Protein AF-A0A3L6PKA1-F1 (afdb_monomer)

Sequence (313 aa):
MKQATEGGSGSGVIAGRDWSGLPEELLVSFLLAMDVPGAVRSGAVCTTWNAAYAAFRRLRAPSPRQPPCLLYASGALAPGAAALHCPATGATLAHRPLLGSGHGWLVTADEASNLHLLNPVTGAQAALPPVTALHNVNMGTDARGGPAYAVYDEPGSEPVMLEIDRAHGYLYDRVVLSASPSAGRASVVLLLHMPMGEVSFARLGDDRWTWVAPGDGTGLPWRCFYEDAMYSDVDSLFYLVRTDSSIGSLDLNGSSPVARKILDGVPKSSTPAKYLFRHRPVISFASLEVEGPRRLANTAFTEQSKHRTGYGH

InterPro domains:
  IPR005174 KIB1-4, beta-propeller [PF03478] (87-276)

Nearest PDB structures (foldseek):
  6ck1-assembly1_D  TM=4.454E-01  e=1.272E-02  Paracoccus denitrificans PD1222
  3wwa-assembly1_A  TM=3.287E-01  e=8.104E-03  unclassified
  8iyj-assembly1_f  TM=3.192E-01  e=2.644E-02  Mus musculus
  8bbf-assembly1_A  TM=3.844E-01  e=4.913E-02  Homo sapiens
  8urq-assembly1_C  TM=3.530E-01  e=8.627E-02  Saccharomyces cerevisiae S288C

Foldseek 3Di:
DDDDDYDDDPPPPVPPPDPLPDDLVVLLVVLQVDALLVLVVQLVPDPSSVVSSVVNVVVPPDRPPADPFDWDDDPVADFQWTWGQRPNVRDIDTHWHFFEDDPQWTWTADQQRFIKIARPSHRDIAGDAGPCQDPFWDWDADPVRHIFIFGDQDPPDGTDTHDRRCVNVQFFQHWEWQYPCVVFQVIKIWTQTDDLRFIWIDGGPDNHTHGQDDDPVAPQHPRRQFRDWYADPVVRWIWTAHPLRWIKTWDPPDPHIHIDTDGDGDPPVDDSVPPVPPPPPPDDDDDPDDDDPPVVPVVVVVVVVVVVVPPDD

pLDDT: mean 74.5, std 21.97, range [24.23, 98.0]

Mean predicted aligned error: 15.03 Å

Secondary structure (DSSP, 8-state):
------------------GGGS-HHHHHHHHHHS-HHHHHHHTTT-HHHHHHHHHHHHTTPPPP-PPPPEEE--TTSPTT-EEEE-TTT--EEEEE-EEEEETTEEEEE-TT--EEEE-TTT--EEEPPPGGGSTTEEEEE-TTS-EEEEE-SSTTSPPEEEETTTTHHHHEEEEEESS-GGGGGG-EEEEEETTTTEEEEEETT-SS-EE---BTTTTBPSS--EEEEEEETTTTEEEEEETTS-EEEEE-SSSS-EEEEEEPPPPTTS-GGGTTTTTTTT----------STHHHHHHHHHHHHHHSSS--

Structure (mmCIF, N/CA/C/O backbone):
data_AF-A0A3L6PKA1-F1
#
_entry.id   AF-A0A3L6PKA1-F1
#
loop_
_atom_site.group_PDB
_atom_site.id
_atom_site.type_symbol
_atom_site.label_atom_id
_atom_site.label_alt_id
_atom_site.label_comp_id
_atom_site.label_asym_id
_atom_site.label_entity_id
_atom_site.label_seq_id
_atom_site.pdbx_PDB_ins_code
_atom_site.Cartn_x
_atom_site.Cartn_y
_atom_site.Cartn_z
_atom_site.occupancy
_atom_site.B_iso_or_equiv
_atom_site.auth_seq_id
_atom_site.auth_comp_id
_atom_site.auth_asym_id
_atom_site.auth_atom_id
_atom_site.pdbx_PDB_model_num
ATOM 1 N N . MET A 1 1 ? -49.746 -36.170 63.544 1.00 34.19 1 MET A N 1
ATOM 2 C CA . MET A 1 1 ? -49.354 -37.589 63.428 1.00 34.19 1 MET A CA 1
ATOM 3 C C . MET A 1 1 ? -48.668 -37.772 62.077 1.00 34.19 1 MET A C 1
ATOM 5 O O . MET A 1 1 ? -49.356 -37.614 61.086 1.00 34.19 1 MET A O 1
ATOM 9 N N . LYS A 1 2 ? -47.339 -38.017 62.104 1.00 34.50 2 LYS A N 1
ATOM 10 C CA . LYS A 1 2 ? -46.423 -38.602 61.080 1.00 34.50 2 LYS A CA 1
ATOM 11 C C . LYS A 1 2 ? -46.362 -37.935 59.678 1.00 34.50 2 LYS A C 1
ATOM 13 O O . LYS A 1 2 ? -47.370 -37.882 58.996 1.00 34.50 2 LYS A O 1
ATOM 18 N N . GLN A 1 3 ? -45.270 -37.244 59.295 1.00 32.72 3 GLN A N 1
ATOM 19 C CA . GLN A 1 3 ? -44.003 -37.734 58.667 1.00 32.72 3 GLN A CA 1
ATOM 20 C C . GLN A 1 3 ? -44.236 -38.601 57.413 1.00 32.72 3 GLN A C 1
ATOM 22 O O . GLN A 1 3 ? -44.866 -39.643 57.540 1.00 32.72 3 GLN A O 1
ATOM 27 N N . ALA A 1 4 ? -43.885 -38.136 56.200 1.00 38.34 4 ALA A N 1
ATOM 28 C CA . ALA A 1 4 ? -42.579 -38.211 55.482 1.00 38.34 4 ALA A CA 1
ATOM 29 C C . ALA A 1 4 ? -42.793 -39.133 54.238 1.00 38.34 4 ALA A C 1
ATOM 31 O O . ALA A 1 4 ? -43.675 -39.980 54.314 1.00 38.34 4 ALA A O 1
ATOM 32 N N . THR A 1 5 ? -42.174 -39.036 53.052 1.00 41.16 5 THR A N 1
ATOM 33 C CA . THR A 1 5 ? -40.842 -38.564 52.623 1.00 41.16 5 THR A CA 1
ATOM 34 C C . THR A 1 5 ? -40.787 -38.499 51.069 1.00 41.16 5 THR A C 1
ATOM 36 O O . THR A 1 5 ? -41.473 -39.290 50.433 1.00 41.16 5 THR A O 1
ATOM 39 N N . GLU A 1 6 ? -39.929 -37.609 50.525 1.00 39.00 6 GLU A N 1
ATOM 40 C CA . GLU A 1 6 ? -39.046 -37.722 49.319 1.00 39.00 6 GLU A CA 1
ATOM 41 C C . GLU A 1 6 ? -39.603 -38.103 47.919 1.00 39.00 6 GLU A C 1
ATOM 43 O O . GLU A 1 6 ? -40.494 -38.922 47.781 1.00 39.00 6 GLU A O 1
ATOM 48 N N . GLY A 1 7 ? -39.093 -37.607 46.781 1.00 30.66 7 GLY A N 1
ATOM 49 C CA . GLY A 1 7 ? -37.904 -36.802 46.483 1.00 30.66 7 GLY A CA 1
ATOM 50 C C . GLY A 1 7 ? -37.599 -36.792 44.964 1.00 30.66 7 GLY A C 1
ATOM 51 O O . GLY A 1 7 ? -38.126 -37.612 44.219 1.00 30.66 7 GLY A O 1
ATOM 52 N N . GLY A 1 8 ? -36.712 -35.879 44.535 1.00 31.89 8 GLY A N 1
ATOM 53 C CA . GLY A 1 8 ? -36.030 -35.864 43.222 1.00 31.89 8 GLY A CA 1
ATOM 54 C C . GLY A 1 8 ? -36.813 -35.191 42.080 1.00 31.89 8 GLY A C 1
ATOM 55 O O . GLY A 1 8 ? -37.991 -35.441 41.902 1.00 31.89 8 GLY A O 1
ATOM 56 N N . SER A 1 9 ? -36.266 -34.324 41.230 1.00 39.16 9 SER A N 1
ATOM 57 C CA . SER A 1 9 ? -34.876 -34.052 40.873 1.00 39.16 9 SER A CA 1
ATOM 58 C C . SER A 1 9 ? -34.785 -32.599 40.396 1.00 39.16 9 SER A C 1
ATOM 60 O O . SER A 1 9 ? -35.355 -32.226 39.370 1.00 39.16 9 SER A O 1
ATOM 62 N N . GLY A 1 10 ? -34.100 -31.757 41.170 1.00 37.72 10 GLY A N 1
ATOM 63 C CA . GLY A 1 10 ? -33.743 -30.411 40.747 1.00 37.72 10 GLY A CA 1
ATOM 64 C C . GLY A 1 10 ? -32.607 -30.490 39.737 1.00 37.72 10 GLY A C 1
ATOM 65 O O . GLY A 1 10 ? -31.441 -30.508 40.121 1.00 37.72 10 GLY A O 1
ATOM 66 N N . SER A 1 11 ? -32.942 -30.518 38.448 1.00 39.56 11 SER A N 1
ATOM 67 C CA . SER A 1 11 ? -31.985 -30.214 37.386 1.00 39.56 11 SER A CA 1
ATOM 68 C C . SER A 1 11 ? -31.704 -28.712 37.417 1.00 39.56 11 SER A C 1
ATOM 70 O O . SER A 1 11 ? -32.296 -27.933 36.671 1.00 39.56 11 SER A O 1
ATOM 72 N N . GLY A 1 12 ? -30.827 -28.298 38.331 1.00 39.50 12 GLY A N 1
ATOM 73 C CA . GLY A 1 12 ? -30.229 -26.972 38.333 1.00 39.50 12 GLY A CA 1
ATOM 74 C C . GLY A 1 12 ? -29.348 -26.823 37.101 1.00 39.50 12 GLY A C 1
ATOM 75 O O . GLY A 1 12 ? -28.143 -27.045 37.158 1.00 39.50 12 GLY A O 1
ATOM 76 N N . VAL A 1 13 ? -29.959 -26.456 35.976 1.00 42.97 13 VAL A N 1
ATOM 77 C CA . VAL A 1 13 ? -29.235 -25.843 34.866 1.00 42.97 13 VAL A CA 1
ATOM 78 C C . VAL A 1 13 ? -28.596 -24.596 35.463 1.00 42.97 13 VAL A C 1
ATOM 80 O O . VAL A 1 13 ? -29.308 -23.683 35.884 1.00 42.97 13 VAL A O 1
ATOM 83 N N . ILE A 1 14 ? -27.266 -24.557 35.563 1.00 47.38 14 ILE A N 1
ATOM 84 C CA . ILE A 1 14 ? -26.567 -23.294 35.785 1.00 47.38 14 ILE A CA 1
ATOM 85 C C . ILE A 1 14 ? -26.854 -22.470 34.534 1.00 47.38 14 ILE A C 1
ATOM 87 O O . ILE A 1 14 ? -26.169 -22.597 33.522 1.00 47.38 14 ILE A O 1
ATOM 91 N N . ALA A 1 15 ? -27.933 -21.687 34.574 1.00 53.47 15 ALA A N 1
ATOM 92 C CA . ALA A 1 15 ? -28.178 -20.650 33.597 1.00 53.47 15 ALA A CA 1
ATOM 93 C C . ALA A 1 15 ? -26.935 -19.761 33.635 1.00 53.47 15 ALA A C 1
ATOM 95 O O . ALA A 1 15 ? -26.629 -19.160 34.671 1.00 53.47 15 ALA A O 1
ATOM 96 N N . GLY A 1 16 ? -26.160 -19.766 32.548 1.00 56.25 16 GLY A N 1
ATOM 97 C CA . GLY A 1 16 ? -25.033 -18.857 32.407 1.00 56.25 16 GLY A CA 1
ATOM 98 C C . GLY A 1 16 ? -25.536 -17.455 32.721 1.00 56.25 16 GLY A C 1
ATOM 99 O O . GLY A 1 16 ? -26.560 -17.043 32.178 1.00 56.25 16 GLY A O 1
ATOM 100 N N . ARG A 1 17 ? -24.892 -16.765 33.671 1.00 69.00 17 ARG A N 1
ATOM 101 C CA . ARG A 1 17 ? -25.310 -15.410 34.044 1.00 69.00 17 ARG A CA 1
ATOM 102 C C . ARG A 1 17 ? -25.325 -14.557 32.783 1.00 69.00 17 ARG A C 1
ATOM 104 O O . ARG A 1 17 ? -24.293 -14.417 32.128 1.00 69.00 17 ARG A O 1
ATOM 111 N N . ASP A 1 18 ? -26.490 -14.016 32.458 1.00 75.75 18 ASP A N 1
ATOM 112 C CA . ASP A 1 18 ? -26.634 -13.090 31.351 1.00 75.75 18 ASP A CA 1
ATOM 113 C C . ASP A 1 18 ? -26.127 -11.714 31.789 1.00 75.75 18 ASP A C 1
ATOM 115 O O . ASP A 1 18 ? -26.782 -10.982 32.531 1.00 75.75 18 ASP A O 1
ATOM 119 N N . TRP A 1 19 ? -24.913 -11.386 31.359 1.00 77.94 19 TRP A N 1
ATOM 120 C CA . TRP A 1 19 ? -24.280 -10.101 31.640 1.00 77.94 19 TRP A CA 1
ATOM 121 C C . TRP A 1 19 ? -24.723 -9.001 30.663 1.00 77.94 19 TRP A C 1
ATOM 123 O O . TRP A 1 19 ? -24.306 -7.856 30.823 1.00 77.94 19 TRP A O 1
ATOM 133 N N . SER A 1 20 ? -25.551 -9.311 29.654 1.00 78.50 20 SER A N 1
ATOM 134 C CA . SER A 1 20 ? -26.048 -8.320 28.688 1.00 78.50 20 SER A CA 1
ATOM 135 C C . SER A 1 20 ? -27.087 -7.359 29.277 1.00 78.50 20 SER A C 1
ATOM 137 O O . SER A 1 20 ? -27.341 -6.314 28.684 1.00 78.50 20 SER A O 1
ATOM 139 N N . GLY A 1 21 ? -27.644 -7.680 30.450 1.00 80.94 21 GLY A N 1
ATOM 140 C CA . GLY A 1 21 ? -28.561 -6.818 31.201 1.00 80.94 21 GLY A CA 1
ATOM 141 C C . GLY A 1 21 ? -27.882 -5.837 32.165 1.00 80.94 21 GLY A C 1
ATOM 142 O O . GLY A 1 21 ? -28.582 -5.132 32.890 1.00 80.94 21 GLY A O 1
ATOM 143 N N . LEU A 1 22 ? -26.545 -5.799 32.228 1.00 88.06 22 LEU A N 1
ATOM 144 C CA . LEU A 1 22 ? -25.845 -4.818 33.057 1.00 88.06 22 LEU A CA 1
ATOM 145 C C . LEU A 1 22 ? -25.975 -3.395 32.479 1.00 88.06 22 LEU A C 1
ATOM 147 O O . LEU A 1 22 ? -25.937 -3.231 31.258 1.00 88.06 22 LEU A O 1
ATOM 151 N N . PRO A 1 23 ? -26.040 -2.362 33.340 1.00 89.12 23 PRO A N 1
ATOM 152 C CA . PRO A 1 23 ? -25.913 -0.971 32.917 1.00 89.12 23 PRO A CA 1
ATOM 153 C C . PRO A 1 23 ? -24.626 -0.704 32.124 1.00 89.12 23 PRO A C 1
ATOM 155 O O . PR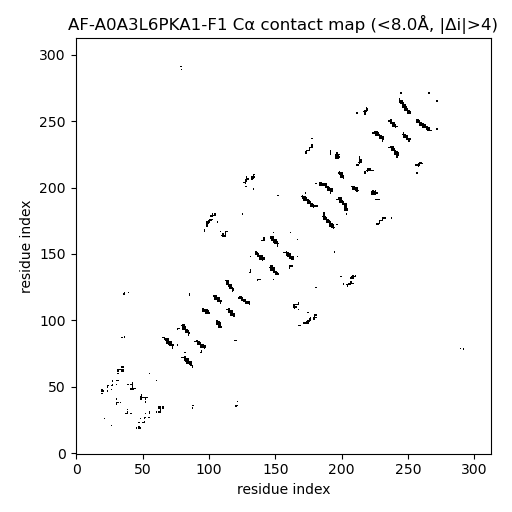O A 1 23 ? -23.571 -1.286 32.409 1.00 89.12 23 PRO A O 1
ATOM 158 N N . GLU A 1 24 ? -24.704 0.205 31.147 1.00 89.62 24 GLU A N 1
ATOM 159 C CA . GLU A 1 24 ? -23.593 0.541 30.247 1.00 89.62 24 GLU A CA 1
ATOM 160 C C . GLU A 1 24 ? -22.355 0.999 31.027 1.00 89.62 24 GLU A C 1
ATOM 162 O O . GLU A 1 24 ? -21.243 0.586 30.709 1.00 89.62 24 GLU A O 1
ATOM 167 N N . GLU A 1 25 ? -22.531 1.772 32.100 1.00 88.25 25 GLU A N 1
ATOM 168 C CA . GLU A 1 25 ? -21.439 2.256 32.942 1.00 88.25 25 GLU A CA 1
ATOM 169 C C . GLU A 1 25 ? -20.643 1.122 33.605 1.00 88.25 25 GLU A C 1
ATOM 171 O O . GLU A 1 25 ? -19.417 1.210 33.719 1.00 88.25 25 GLU A O 1
ATOM 176 N N . LEU A 1 26 ? -21.307 0.024 33.984 1.00 90.12 26 LEU A N 1
ATOM 177 C CA . LEU A 1 26 ? -20.637 -1.138 34.564 1.00 90.12 26 LEU A CA 1
ATOM 178 C C . LEU A 1 26 ? -19.883 -1.911 33.484 1.00 90.12 26 LEU A C 1
ATOM 180 O O . LEU A 1 26 ? -18.731 -2.284 33.700 1.00 90.12 26 LEU A O 1
ATOM 184 N N . LEU A 1 27 ? -20.478 -2.084 32.302 1.00 89.69 27 LEU A N 1
ATOM 185 C CA . LEU A 1 27 ? -19.804 -2.696 31.154 1.00 89.69 27 LEU A CA 1
ATOM 186 C C . LEU A 1 27 ? -18.567 -1.891 30.733 1.00 89.69 27 LEU A C 1
ATOM 188 O O . LEU A 1 27 ? -17.493 -2.458 30.540 1.00 89.69 27 LEU A O 1
ATOM 192 N N . VAL A 1 28 ? -18.676 -0.564 30.681 1.00 87.75 28 VAL A N 1
ATOM 193 C CA . VAL A 1 28 ? -17.550 0.342 30.427 1.00 87.75 28 VAL A CA 1
ATOM 194 C C . VAL A 1 28 ? -16.481 0.224 31.514 1.00 87.75 28 VAL A C 1
ATOM 196 O O . VAL A 1 28 ? -15.295 0.213 31.188 1.00 87.75 28 VAL A O 1
ATOM 199 N N . SER A 1 29 ? -16.860 0.072 32.788 1.00 87.06 29 SER A N 1
ATOM 200 C CA . SER A 1 29 ? -15.898 -0.134 33.881 1.00 87.06 29 SER A CA 1
ATOM 201 C C . SER A 1 29 ? -15.096 -1.433 33.723 1.00 87.06 29 SER A C 1
ATOM 203 O O . SER A 1 29 ? -13.886 -1.437 33.950 1.00 87.06 29 SER A O 1
ATOM 205 N N . PHE A 1 30 ? -15.733 -2.510 33.245 1.00 86.94 30 PHE A N 1
ATOM 206 C CA . PHE A 1 30 ? -15.039 -3.750 32.903 1.00 86.94 30 PHE A CA 1
ATOM 207 C C . PHE A 1 30 ? -14.090 -3.551 31.721 1.00 86.94 30 PHE A C 1
ATOM 209 O O . PHE A 1 30 ? -12.939 -3.973 31.792 1.00 86.94 30 PHE A O 1
ATOM 216 N N . LEU A 1 31 ? -14.531 -2.863 30.663 1.00 85.19 31 LEU A N 1
ATOM 217 C CA . LEU A 1 31 ? -13.693 -2.569 29.495 1.00 85.19 31 LEU A CA 1
ATOM 218 C C . LEU A 1 31 ? -12.466 -1.716 29.854 1.00 85.19 31 LEU A C 1
ATOM 220 O O . LEU A 1 31 ? -11.389 -1.941 29.309 1.00 85.19 31 LEU A O 1
ATOM 224 N N . LEU A 1 32 ? -12.599 -0.787 30.807 1.00 81.44 32 LEU A N 1
ATOM 225 C CA . LEU A 1 32 ? -11.488 0.008 31.348 1.00 81.44 32 LEU A CA 1
ATOM 226 C C . LEU A 1 32 ? -10.457 -0.832 32.115 1.00 81.44 32 LEU A C 1
ATOM 228 O O . LEU A 1 32 ? -9.305 -0.416 32.231 1.00 81.44 32 LEU A O 1
ATOM 232 N N . ALA A 1 33 ? -10.857 -1.992 32.637 1.00 80.12 33 ALA A N 1
ATOM 233 C CA . ALA A 1 33 ? -9.992 -2.906 33.379 1.00 80.12 33 ALA A CA 1
ATOM 234 C C . ALA A 1 33 ? -9.366 -4.013 32.505 1.00 80.12 33 ALA A C 1
ATOM 236 O 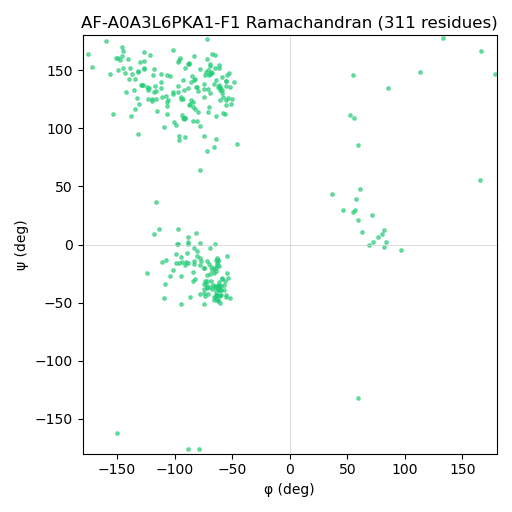O . ALA A 1 33 ? -8.471 -4.717 32.971 1.00 80.12 33 ALA A O 1
ATOM 237 N N . MET A 1 34 ? -9.821 -4.184 31.259 1.00 77.75 34 MET A N 1
ATOM 238 C CA . MET A 1 34 ? -9.334 -5.212 30.331 1.00 77.75 34 MET A CA 1
ATOM 239 C C . MET A 1 34 ? -8.132 -4.745 29.511 1.00 77.75 34 MET A C 1
ATOM 241 O O . MET A 1 34 ? -7.982 -3.566 29.215 1.00 77.75 34 MET A O 1
ATOM 245 N N . ASP A 1 35 ? -7.312 -5.683 29.038 1.00 67.62 35 ASP A N 1
ATOM 246 C CA . ASP A 1 35 ? -6.367 -5.381 27.967 1.00 67.62 35 ASP A CA 1
ATOM 247 C C . ASP A 1 35 ? -7.113 -4.952 26.685 1.00 67.62 35 ASP A C 1
ATOM 249 O O . ASP A 1 35 ? -8.271 -5.303 26.459 1.00 67.62 35 ASP A O 1
ATOM 253 N N . VAL A 1 36 ? -6.467 -4.171 25.817 1.00 70.25 36 VAL A N 1
ATOM 254 C CA . VAL A 1 36 ? -7.089 -3.671 24.580 1.00 70.25 36 VAL A CA 1
ATOM 255 C C . VAL A 1 36 ? -7.640 -4.811 23.710 1.00 70.25 36 VAL A C 1
ATOM 257 O O . VAL A 1 36 ? -8.776 -4.673 23.255 1.00 70.25 36 VAL A O 1
ATOM 260 N N . PRO A 1 37 ? -6.946 -5.952 23.507 1.00 69.12 37 PRO A N 1
ATOM 261 C CA . PRO A 1 37 ? -7.538 -7.093 22.811 1.00 69.12 37 PRO A CA 1
ATOM 262 C C . PRO A 1 37 ? -8.798 -7.637 23.499 1.00 69.12 37 PRO A C 1
ATOM 264 O O . PRO A 1 37 ? -9.785 -7.913 22.819 1.00 69.12 37 PRO A O 1
ATOM 267 N N . GLY A 1 38 ? -8.804 -7.777 24.828 1.00 75.75 38 GLY A N 1
ATOM 268 C CA . GLY A 1 38 ? -9.972 -8.193 25.604 1.00 75.75 38 GLY A CA 1
ATOM 269 C C . GLY A 1 38 ? -11.143 -7.224 25.471 1.00 75.75 38 GLY A C 1
ATOM 270 O O . GLY A 1 38 ? -12.261 -7.661 25.203 1.00 75.75 38 GLY A O 1
ATOM 271 N N . ALA A 1 39 ? -10.890 -5.917 25.545 1.00 80.38 39 ALA A N 1
ATOM 272 C CA . ALA A 1 39 ? -11.911 -4.892 25.351 1.00 80.38 39 ALA A CA 1
ATOM 273 C C . ALA A 1 39 ? -12.489 -4.915 23.923 1.00 80.38 39 ALA A C 1
ATOM 275 O O . ALA A 1 39 ? -13.708 -4.885 23.750 1.00 80.38 39 ALA A O 1
ATOM 276 N N . VAL A 1 40 ? -11.635 -5.038 22.896 1.00 76.56 40 VAL A N 1
ATOM 277 C CA . VAL A 1 40 ? -12.059 -5.165 21.487 1.00 76.56 40 VAL A CA 1
ATOM 278 C C . VAL A 1 40 ? -12.923 -6.410 21.288 1.00 76.56 40 VAL A C 1
ATOM 280 O O . VAL A 1 40 ? -14.016 -6.312 20.733 1.00 76.56 40 VAL A O 1
ATOM 283 N N . ARG A 1 41 ? -12.457 -7.578 21.754 1.00 81.31 41 ARG A N 1
ATOM 284 C CA . ARG A 1 41 ? -13.192 -8.848 21.629 1.00 81.31 41 ARG A CA 1
ATOM 285 C C . ARG A 1 41 ? -14.523 -8.813 22.370 1.00 81.31 41 ARG A C 1
ATOM 287 O O . ARG A 1 41 ? -15.502 -9.360 21.875 1.00 81.31 41 ARG A O 1
ATOM 294 N N . SER A 1 42 ? -14.578 -8.133 23.511 1.00 84.69 42 SER A N 1
ATOM 295 C CA . SER A 1 42 ? -15.815 -7.975 24.276 1.00 84.69 42 SER A CA 1
ATOM 296 C C . SER A 1 42 ? -16.885 -7.229 23.475 1.00 84.69 42 SER A C 1
ATOM 298 O O . SER A 1 42 ? -18.045 -7.628 23.479 1.00 84.69 42 SER A O 1
ATOM 300 N N . GLY A 1 43 ? -16.492 -6.231 22.676 1.00 84.12 43 GLY A N 1
ATOM 301 C CA . GLY A 1 43 ? -17.392 -5.544 21.745 1.00 84.12 43 GLY A CA 1
ATOM 302 C C . GLY A 1 43 ? -17.988 -6.429 20.638 1.00 84.12 43 GLY A C 1
ATOM 303 O O . GLY A 1 43 ? -18.933 -6.002 19.978 1.00 84.12 43 GLY A O 1
ATOM 304 N N . ALA A 1 44 ? -17.473 -7.645 20.428 1.00 83.06 44 ALA A N 1
ATOM 305 C CA . ALA A 1 44 ? -17.998 -8.616 19.465 1.00 83.06 44 ALA A CA 1
ATOM 306 C C . ALA A 1 44 ? -18.935 -9.670 20.095 1.00 83.06 44 ALA A C 1
ATOM 308 O O . ALA A 1 44 ? -19.424 -10.541 19.382 1.00 83.06 44 ALA A O 1
ATOM 309 N N . VAL A 1 45 ? -19.189 -9.610 21.410 1.00 86.81 45 VAL A N 1
ATOM 310 C CA . VAL A 1 45 ? -19.992 -10.616 22.135 1.00 86.81 45 VAL A CA 1
ATOM 311 C C . VAL A 1 45 ? -21.487 -10.481 21.840 1.00 86.81 45 VAL A C 1
ATOM 313 O O . VAL A 1 45 ? -22.145 -11.459 21.499 1.00 86.81 45 VAL A O 1
ATOM 316 N N . CYS A 1 46 ? -22.040 -9.276 21.986 1.00 86.94 46 CYS A N 1
ATOM 317 C CA . CYS A 1 46 ? -23.440 -8.972 21.686 1.00 86.94 46 CYS A CA 1
ATOM 318 C C . CYS A 1 46 ? -23.636 -7.464 21.463 1.00 86.94 46 CYS A C 1
ATOM 320 O O . CYS A 1 46 ? -22.710 -6.674 21.651 1.00 86.94 46 CYS A O 1
ATOM 322 N N . THR A 1 47 ? -24.847 -7.046 21.087 1.00 88.69 47 THR A N 1
ATOM 323 C CA . THR A 1 47 ? -25.176 -5.638 20.809 1.00 88.69 47 THR A CA 1
ATOM 324 C C . THR A 1 47 ? -24.980 -4.722 22.021 1.00 88.69 47 THR A C 1
ATOM 326 O O . THR A 1 47 ? -24.446 -3.629 21.851 1.00 88.69 47 THR A O 1
ATOM 329 N N . THR A 1 48 ? -25.322 -5.161 23.240 1.00 91.44 48 THR A N 1
ATOM 330 C CA . THR A 1 48 ? -25.100 -4.366 24.463 1.00 91.44 48 THR A CA 1
ATOM 331 C C . THR A 1 48 ? -23.612 -4.132 24.719 1.00 91.44 48 THR A C 1
ATOM 333 O O . THR A 1 48 ? -23.182 -3.004 24.951 1.00 91.44 48 THR A O 1
ATOM 336 N N . TRP A 1 49 ? -22.798 -5.185 24.625 1.00 90.06 49 TRP A N 1
ATOM 337 C CA . TRP A 1 49 ? -21.351 -5.066 24.798 1.00 90.06 49 TRP A CA 1
ATOM 338 C C . TRP A 1 49 ? -20.693 -4.276 23.660 1.00 90.06 49 TRP A C 1
ATOM 340 O O . TRP A 1 49 ? -19.727 -3.554 23.898 1.00 90.06 49 TRP A O 1
ATOM 350 N N . ASN A 1 50 ? -21.233 -4.347 22.440 1.00 89.25 50 ASN A N 1
ATOM 351 C CA . ASN A 1 50 ? -20.804 -3.504 21.328 1.00 89.25 50 ASN A CA 1
ATOM 352 C C . ASN A 1 50 ? -21.088 -2.015 21.592 1.00 89.25 50 ASN A C 1
ATOM 354 O O . ASN A 1 50 ? -20.210 -1.180 21.371 1.00 89.25 50 ASN A O 1
ATOM 358 N N . ALA A 1 51 ? -22.275 -1.687 22.116 1.00 88.44 51 ALA A N 1
ATOM 359 C CA . ALA A 1 51 ? -22.645 -0.326 22.500 1.00 88.44 51 ALA A CA 1
ATOM 360 C C . ALA A 1 51 ? -21.740 0.208 23.621 1.00 88.44 51 ALA A C 1
ATOM 362 O O . ALA A 1 51 ? -21.134 1.271 23.462 1.00 88.44 51 ALA A O 1
ATOM 363 N N . ALA A 1 52 ? -21.530 -0.582 24.679 1.00 89.88 52 ALA A N 1
ATOM 364 C CA . ALA A 1 52 ? -20.604 -0.246 25.759 1.00 89.88 52 ALA A CA 1
ATOM 365 C C . ALA A 1 52 ? -19.161 -0.074 25.254 1.00 89.88 52 ALA A C 1
ATOM 367 O O . ALA A 1 52 ? -18.469 0.859 25.655 1.00 89.88 52 ALA A O 1
ATOM 368 N N . TYR A 1 53 ? -18.708 -0.911 24.316 1.00 85.56 53 TYR A N 1
ATOM 369 C CA . TYR A 1 53 ? -17.406 -0.752 23.666 1.00 85.56 53 TYR A CA 1
ATOM 370 C C . TYR A 1 53 ? -17.315 0.544 22.848 1.00 85.56 53 TYR A C 1
ATOM 372 O O . TYR A 1 53 ? -16.307 1.252 22.909 1.00 85.56 53 TYR A O 1
ATOM 380 N N . ALA A 1 54 ? -18.370 0.914 22.121 1.00 84.19 54 ALA A N 1
ATOM 381 C CA . ALA A 1 54 ? -18.428 2.187 21.412 1.00 84.19 54 ALA A CA 1
ATOM 382 C C . ALA A 1 54 ? -18.416 3.391 22.375 1.00 84.19 54 ALA A C 1
ATOM 384 O O . ALA A 1 54 ? -17.781 4.402 22.065 1.00 84.19 54 ALA A O 1
ATOM 385 N N . ALA A 1 55 ? -19.076 3.299 23.534 1.00 86.12 55 ALA A N 1
ATOM 386 C CA . ALA A 1 55 ? -19.027 4.312 24.591 1.00 86.12 55 ALA A CA 1
ATOM 387 C C . ALA A 1 55 ? -17.621 4.412 25.209 1.00 86.12 55 ALA A C 1
ATOM 389 O O . ALA A 1 55 ? -17.036 5.495 25.250 1.00 86.12 55 ALA A O 1
ATOM 390 N N . PHE A 1 56 ? -17.017 3.275 25.561 1.00 83.94 56 PHE A N 1
ATOM 391 C CA . PHE A 1 56 ? -15.630 3.167 26.017 1.00 83.94 56 PHE A CA 1
ATOM 392 C C . PHE A 1 56 ? -14.642 3.843 25.050 1.00 83.94 56 PHE A C 1
ATOM 394 O O . PHE A 1 56 ? -13.811 4.648 25.474 1.00 83.94 56 PHE A O 1
ATOM 401 N N . ARG A 1 57 ? -14.771 3.611 23.734 1.00 79.88 57 ARG A N 1
ATOM 402 C CA . ARG A 1 57 ? -13.933 4.276 22.717 1.00 79.88 57 ARG A CA 1
ATOM 403 C C . ARG A 1 57 ? -14.114 5.795 22.682 1.00 79.88 57 ARG A C 1
ATOM 405 O O . ARG A 1 57 ? -13.147 6.512 22.424 1.00 79.88 57 ARG A O 1
ATOM 412 N N . ARG A 1 58 ? -15.332 6.294 22.918 1.00 80.69 58 ARG A N 1
ATOM 413 C CA . ARG A 1 58 ? -15.630 7.738 22.942 1.00 80.69 58 ARG A CA 1
ATOM 414 C C . ARG A 1 58 ? -15.056 8.433 24.167 1.00 80.69 58 ARG A C 1
ATOM 416 O O . ARG A 1 58 ? -14.659 9.588 24.051 1.00 80.69 58 ARG A O 1
ATOM 423 N N . LEU A 1 59 ? -14.966 7.733 25.298 1.00 79.31 59 LEU A N 1
ATOM 424 C CA . LEU A 1 59 ? -14.411 8.283 26.535 1.00 79.31 59 LEU A CA 1
ATOM 425 C C . LEU A 1 59 ? -12.932 8.663 26.410 1.00 79.31 59 LEU A C 1
ATOM 427 O O . LEU A 1 59 ? -12.446 9.422 27.243 1.00 79.31 59 LEU A O 1
ATOM 431 N N . ARG A 1 60 ? -12.215 8.151 25.391 1.00 67.19 60 ARG A N 1
ATOM 432 C CA . ARG A 1 60 ? -10.764 8.353 25.201 1.00 67.19 60 ARG A CA 1
ATOM 433 C C . ARG A 1 60 ? -9.979 8.147 26.502 1.00 67.19 60 ARG A C 1
ATOM 435 O O . ARG A 1 60 ? -8.949 8.785 26.717 1.00 67.19 60 ARG A O 1
ATOM 442 N N . ALA A 1 61 ? -10.492 7.281 27.378 1.00 64.75 61 ALA A N 1
ATOM 443 C CA . ALA A 1 61 ? -9.841 6.976 28.631 1.00 64.75 61 ALA A CA 1
ATOM 444 C C . ALA A 1 61 ? -8.443 6.431 28.312 1.00 64.75 61 ALA A C 1
ATOM 446 O O . ALA A 1 61 ? -8.291 5.737 27.298 1.00 64.75 61 ALA A O 1
ATOM 447 N N . PRO A 1 62 ? -7.422 6.741 29.130 1.00 54.44 62 PRO A N 1
ATOM 448 C CA . PRO A 1 62 ? -6.114 6.131 28.960 1.00 54.44 62 PRO A CA 1
ATOM 449 C C . PRO A 1 62 ? -6.333 4.623 28.900 1.00 54.44 62 PRO A C 1
ATOM 451 O O . PRO A 1 62 ? -6.925 4.071 29.831 1.00 54.44 62 PRO A O 1
ATOM 454 N N . SER A 1 63 ? -5.932 3.964 27.805 1.00 50.84 63 SER A N 1
ATOM 455 C CA . SER A 1 63 ? -6.004 2.503 27.775 1.00 50.84 63 SER A CA 1
ATOM 456 C C . SER A 1 63 ? -5.298 2.005 29.038 1.00 50.84 63 SER A C 1
ATOM 458 O O . SER A 1 63 ? -4.231 2.556 29.353 1.00 50.84 63 SER A O 1
ATOM 460 N N . PRO A 1 64 ? -5.844 1.022 29.776 1.00 51.56 64 PRO A N 1
ATOM 461 C CA . PRO A 1 64 ? -5.144 0.465 30.930 1.00 51.56 64 P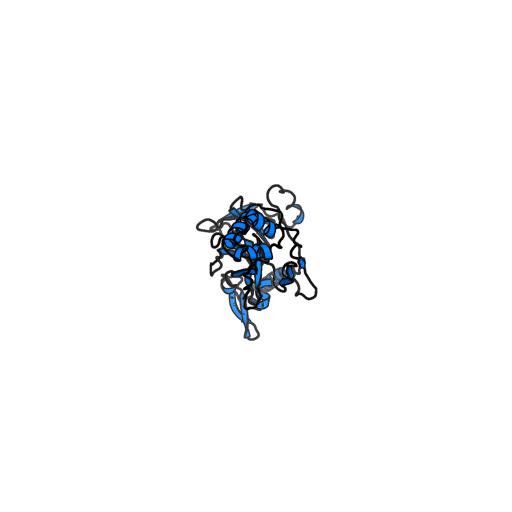RO A CA 1
ATOM 462 C C . PRO A 1 64 ? -3.712 0.151 30.518 1.00 51.56 64 PRO A C 1
ATOM 464 O O . PRO A 1 64 ? -3.502 -0.246 29.375 1.00 51.56 64 PRO A O 1
ATOM 467 N N . ARG A 1 65 ? -2.747 0.433 31.408 1.00 47.66 65 ARG A N 1
ATOM 468 C CA . ARG A 1 65 ? -1.294 0.428 31.150 1.00 47.66 65 ARG A CA 1
ATOM 469 C C . ARG A 1 65 ? -0.872 -0.819 30.371 1.00 47.66 65 ARG A C 1
ATOM 471 O O . ARG A 1 65 ? -0.495 -1.827 30.961 1.00 47.66 65 ARG A O 1
ATOM 478 N N . GLN A 1 66 ? -0.956 -0.759 29.050 1.00 52.69 66 GLN A N 1
ATOM 479 C CA . GLN A 1 66 ? -0.524 -1.849 28.209 1.00 52.69 66 GLN A CA 1
ATOM 480 C C . GLN A 1 66 ? 0.985 -1.733 28.088 1.00 52.69 66 GLN A C 1
ATOM 482 O O . GLN A 1 66 ? 1.489 -0.627 27.860 1.00 52.69 66 GLN A O 1
ATOM 487 N N . PRO A 1 67 ? 1.721 -2.843 28.216 1.00 51.16 67 PRO A N 1
ATOM 488 C CA . PRO A 1 67 ? 3.087 -2.839 27.746 1.00 51.16 67 PRO A CA 1
ATOM 489 C C . PRO A 1 67 ? 3.041 -2.508 26.243 1.00 51.16 67 PRO A C 1
ATOM 491 O O . PRO A 1 67 ? 2.231 -3.098 25.517 1.00 51.16 67 PRO A O 1
ATOM 494 N N . PRO A 1 68 ? 3.840 -1.540 25.765 1.00 56.84 68 PRO A N 1
ATOM 495 C CA . PRO A 1 68 ? 3.934 -1.268 24.337 1.00 56.84 68 PRO A CA 1
ATOM 496 C C . PRO A 1 68 ? 4.261 -2.568 23.590 1.00 56.84 68 PRO A C 1
ATOM 498 O O . PRO A 1 68 ? 4.956 -3.436 24.125 1.00 56.84 68 PRO A O 1
ATOM 501 N N . CYS A 1 69 ? 3.763 -2.718 22.357 1.00 64.00 69 CYS A N 1
ATOM 502 C CA . CYS A 1 69 ? 4.259 -3.793 21.500 1.00 64.00 69 CYS A CA 1
ATOM 503 C C . CYS A 1 69 ? 5.771 -3.600 21.347 1.00 64.00 69 CYS A C 1
ATOM 505 O O . CYS A 1 69 ? 6.230 -2.506 21.014 1.00 64.00 69 CYS A O 1
ATOM 507 N N . LEU A 1 70 ? 6.536 -4.646 21.643 1.00 65.75 70 LEU A N 1
ATOM 508 C CA . LEU A 1 70 ? 7.983 -4.599 21.581 1.00 65.75 70 LEU A CA 1
ATOM 509 C C . LEU A 1 70 ? 8.391 -4.873 20.138 1.00 65.75 70 LEU A C 1
ATOM 511 O O . LEU A 1 70 ? 8.306 -6.007 19.672 1.00 65.75 70 LEU A O 1
ATOM 515 N N . LEU A 1 71 ? 8.830 -3.833 19.436 1.00 69.81 71 LEU A N 1
ATOM 516 C CA . LEU A 1 71 ? 9.584 -4.007 18.205 1.00 69.81 71 LEU A CA 1
ATOM 517 C C . LEU A 1 71 ? 11.039 -4.272 18.591 1.00 69.81 71 LEU A C 1
ATOM 519 O O . LEU A 1 71 ? 11.673 -3.421 19.213 1.00 69.81 71 LEU A O 1
ATOM 523 N N . TYR A 1 72 ? 11.561 -5.447 18.257 1.00 66.69 72 TYR A N 1
ATOM 524 C CA . TYR A 1 72 ? 12.947 -5.799 18.547 1.00 66.69 72 TYR A CA 1
ATOM 525 C C . TYR A 1 72 ? 13.614 -6.443 17.335 1.00 66.69 72 TYR A C 1
ATOM 527 O O . TYR A 1 72 ? 13.010 -7.226 16.601 1.00 66.69 72 TYR A O 1
ATOM 535 N N . ALA A 1 73 ? 14.887 -6.111 17.138 1.00 62.22 73 ALA A N 1
ATOM 536 C CA . ALA A 1 73 ? 15.783 -6.855 16.267 1.00 62.22 73 ALA A CA 1
ATOM 537 C C . ALA A 1 73 ? 16.526 -7.898 17.117 1.00 62.22 73 ALA A C 1
ATOM 539 O O . ALA A 1 73 ? 16.879 -7.639 18.267 1.00 62.22 73 ALA A O 1
ATOM 540 N N . SER A 1 74 ? 16.746 -9.090 16.570 1.00 64.44 74 SER A N 1
ATOM 541 C CA . SER A 1 74 ? 17.461 -10.185 17.233 1.00 64.44 74 SER A CA 1
ATOM 542 C C . SER A 1 74 ? 18.410 -10.834 16.237 1.00 64.44 74 SER A C 1
ATOM 544 O O . SER A 1 74 ? 18.069 -10.940 15.064 1.00 64.44 74 SER A O 1
ATOM 546 N N . GLY A 1 75 ? 19.568 -11.321 16.694 1.00 59.16 75 GLY A N 1
ATOM 547 C CA . GLY A 1 75 ? 20.505 -12.075 15.849 1.00 59.16 75 GLY A CA 1
ATOM 548 C C . GLY A 1 75 ? 19.938 -13.397 15.311 1.00 59.16 75 GLY A C 1
ATOM 549 O O . GLY A 1 75 ? 20.529 -13.994 14.420 1.00 59.16 75 GLY A O 1
ATOM 550 N N . ALA A 1 76 ? 18.789 -13.844 15.830 1.00 63.97 76 ALA A N 1
ATOM 551 C CA . ALA A 1 76 ? 18.021 -14.961 15.279 1.00 63.97 76 ALA A CA 1
ATOM 552 C C . ALA A 1 76 ? 17.140 -14.568 14.070 1.00 63.97 76 ALA A C 1
ATOM 554 O O . ALA A 1 76 ? 16.568 -15.441 13.422 1.00 63.97 76 ALA A O 1
ATOM 555 N N . LEU A 1 77 ? 16.991 -13.271 13.780 1.00 65.00 77 LEU A N 1
ATOM 556 C CA . LEU A 1 77 ? 16.236 -12.748 12.639 1.00 65.00 77 LEU A CA 1
ATOM 557 C C . LEU A 1 77 ? 17.181 -12.438 11.470 1.00 65.00 77 LEU A C 1
ATOM 559 O O . LEU A 1 77 ? 18.374 -12.203 11.658 1.00 65.00 77 LEU A O 1
ATOM 563 N N . ALA A 1 78 ? 16.634 -12.410 10.253 1.00 59.88 78 ALA A N 1
ATOM 564 C CA . ALA A 1 78 ? 17.389 -12.015 9.067 1.00 59.88 78 ALA A CA 1
ATOM 565 C C . ALA A 1 78 ? 17.903 -10.560 9.187 1.00 59.88 78 ALA A C 1
ATOM 567 O O . ALA A 1 78 ? 17.259 -9.737 9.846 1.00 59.88 78 ALA A O 1
ATOM 568 N N . PRO A 1 79 ? 19.030 -10.201 8.541 1.00 56.72 79 PRO A N 1
ATOM 569 C CA . PRO A 1 79 ? 19.521 -8.824 8.526 1.00 56.72 79 PRO A CA 1
ATOM 570 C C . PRO A 1 79 ? 18.441 -7.840 8.048 1.00 56.72 79 PRO A C 1
ATOM 572 O O . PRO A 1 79 ? 17.862 -8.024 6.983 1.00 56.72 79 PRO A O 1
ATOM 575 N N . GLY A 1 80 ? 18.160 -6.802 8.842 1.00 56.38 80 GLY A N 1
ATOM 576 C CA . GLY A 1 80 ? 17.117 -5.808 8.545 1.00 56.38 80 GLY A CA 1
ATOM 577 C C . GLY A 1 80 ? 15.686 -6.228 8.910 1.00 56.38 80 GLY A C 1
ATOM 578 O O . GLY A 1 80 ? 14.771 -5.419 8.772 1.00 56.38 80 GLY A O 1
ATOM 579 N N . ALA A 1 81 ? 15.476 -7.447 9.414 1.00 62.34 81 ALA A N 1
ATOM 580 C CA . ALA A 1 81 ? 14.185 -7.872 9.937 1.00 62.34 81 ALA A CA 1
ATOM 581 C C . ALA A 1 81 ? 14.002 -7.418 11.392 1.00 62.34 81 ALA A C 1
ATOM 583 O O . ALA A 1 81 ? 14.916 -7.480 12.217 1.00 62.34 81 ALA A O 1
ATOM 584 N N . ALA A 1 82 ? 12.780 -7.011 11.717 1.00 65.12 82 ALA A N 1
ATOM 585 C CA . ALA A 1 82 ? 12.349 -6.754 13.079 1.00 65.12 82 ALA A CA 1
ATOM 586 C C . ALA A 1 82 ? 11.191 -7.692 13.412 1.00 65.12 82 ALA A C 1
ATOM 588 O O . ALA A 1 82 ? 10.385 -8.040 12.547 1.00 65.12 82 ALA A O 1
ATOM 589 N N . ALA A 1 83 ? 11.125 -8.121 14.664 1.00 69.94 83 ALA A N 1
ATOM 590 C CA . ALA A 1 83 ? 9.978 -8.832 15.183 1.00 69.94 83 ALA A CA 1
ATOM 591 C C . ALA A 1 83 ? 9.131 -7.865 16.000 1.00 69.94 83 ALA A C 1
ATOM 593 O O . ALA A 1 83 ? 9.642 -7.154 16.868 1.00 69.94 83 ALA A O 1
ATOM 594 N N . LEU A 1 84 ? 7.830 -7.851 15.729 1.00 73.19 84 LEU A N 1
ATOM 595 C CA . LEU A 1 84 ? 6.871 -7.214 16.613 1.00 73.19 84 LEU A CA 1
ATOM 596 C C . LEU A 1 84 ? 6.327 -8.273 17.558 1.00 73.19 84 LEU A C 1
ATOM 598 O O . LEU A 1 84 ? 5.582 -9.164 17.149 1.00 73.19 84 LEU A O 1
ATOM 602 N N . HIS A 1 85 ? 6.683 -8.160 18.825 1.00 71.69 85 HIS A N 1
ATOM 603 C CA . HIS A 1 85 ? 6.063 -8.936 19.878 1.00 71.69 85 HIS A CA 1
ATOM 604 C C . HIS A 1 85 ? 4.933 -8.128 20.501 1.00 71.69 85 HIS A C 1
ATOM 606 O O . HIS A 1 85 ? 5.124 -6.988 20.923 1.00 71.69 85 HIS A O 1
ATOM 612 N N . CYS A 1 86 ? 3.749 -8.724 20.564 1.00 64.69 86 CYS A N 1
ATOM 613 C CA . CYS A 1 86 ? 2.623 -8.182 21.300 1.00 64.69 86 CYS A CA 1
ATOM 614 C C . CYS A 1 86 ? 2.549 -8.900 22.657 1.00 64.69 86 CYS A C 1
ATOM 616 O O . CYS A 1 86 ? 2.045 -10.024 22.713 1.00 64.69 86 CYS A O 1
ATOM 618 N N . PRO A 1 87 ? 2.990 -8.277 23.768 1.00 56.66 87 PRO A N 1
ATOM 619 C CA . PRO A 1 87 ? 2.983 -8.944 25.071 1.00 56.66 87 PRO A CA 1
ATOM 620 C C . PRO A 1 87 ? 1.565 -9.280 25.557 1.00 56.66 87 PRO A C 1
ATOM 622 O O . PRO A 1 87 ? 1.392 -10.182 26.366 1.00 56.66 87 PRO A O 1
ATOM 625 N N . ALA A 1 88 ? 0.546 -8.573 25.050 1.00 51.88 88 ALA A N 1
ATOM 626 C CA . ALA A 1 88 ? -0.856 -8.815 25.386 1.00 51.88 88 ALA A CA 1
ATOM 627 C C . ALA A 1 88 ? -1.424 -10.092 24.742 1.00 51.88 88 ALA A C 1
ATOM 629 O O . ALA A 1 88 ? -2.303 -10.729 25.311 1.00 51.88 88 ALA A O 1
ATOM 630 N N . THR A 1 89 ? -0.941 -10.476 23.558 1.00 56.62 89 THR A N 1
ATOM 631 C CA . THR A 1 89 ? -1.417 -11.680 22.852 1.00 56.62 89 THR A CA 1
ATOM 632 C C . THR A 1 89 ? -0.405 -12.824 22.880 1.00 56.62 89 THR A C 1
ATOM 634 O O . THR A 1 89 ? -0.749 -13.944 22.516 1.00 56.62 89 THR A O 1
ATOM 637 N N . GLY A 1 90 ? 0.843 -12.552 23.273 1.00 61.22 90 GLY A N 1
ATOM 638 C CA . GLY A 1 90 ? 1.967 -13.478 23.134 1.00 61.22 90 GLY A CA 1
ATOM 639 C C . GLY A 1 90 ? 2.394 -13.705 21.679 1.00 61.22 90 GLY A C 1
ATOM 640 O O . GLY A 1 90 ? 3.337 -14.455 21.436 1.00 61.22 90 GLY A O 1
ATOM 641 N N . ALA A 1 91 ? 1.729 -13.068 20.708 1.00 62.25 91 ALA A N 1
ATOM 642 C CA . ALA A 1 91 ? 2.035 -13.227 19.298 1.00 62.25 91 ALA A CA 1
ATOM 643 C C . ALA A 1 91 ? 3.329 -12.489 18.948 1.00 62.25 91 ALA A C 1
ATOM 645 O O . ALA A 1 91 ? 3.517 -11.319 19.296 1.00 62.25 91 ALA A O 1
ATOM 646 N N . THR A 1 92 ? 4.196 -13.173 18.210 1.00 65.25 92 THR A N 1
ATOM 647 C CA . THR A 1 92 ? 5.399 -12.587 17.627 1.00 65.25 92 THR A CA 1
ATOM 648 C C . THR A 1 92 ? 5.267 -12.638 16.117 1.00 65.25 92 THR A C 1
ATOM 650 O O . THR A 1 92 ? 5.228 -13.710 15.519 1.00 65.25 92 THR A O 1
ATOM 653 N N . LEU A 1 93 ? 5.201 -11.465 15.502 1.00 64.56 93 LEU A N 1
ATOM 654 C CA . LEU A 1 93 ? 5.266 -11.299 14.058 1.00 64.56 93 LEU A CA 1
ATOM 655 C C . LEU A 1 93 ? 6.734 -11.096 13.704 1.00 64.56 93 LEU A C 1
ATOM 657 O O . LEU A 1 93 ? 7.249 -9.984 13.796 1.00 64.56 93 LEU A O 1
ATOM 661 N N . ALA A 1 94 ? 7.417 -12.190 13.390 1.00 60.53 94 ALA A N 1
ATOM 662 C CA . ALA A 1 94 ? 8.810 -12.192 12.966 1.00 60.53 94 ALA A CA 1
ATOM 663 C C . ALA A 1 94 ? 8.914 -12.217 11.428 1.00 60.53 94 ALA A C 1
ATOM 665 O O . ALA A 1 94 ? 7.992 -12.659 10.746 1.00 60.53 94 ALA A O 1
ATOM 666 N N . HIS A 1 95 ? 10.060 -11.781 10.898 1.00 60.06 95 HIS A N 1
ATOM 667 C CA . HIS A 1 95 ? 10.480 -11.988 9.501 1.00 60.06 95 HIS A CA 1
ATOM 668 C C . HIS A 1 95 ? 9.740 -11.211 8.404 1.00 60.06 95 HIS A C 1
ATOM 670 O O . HIS A 1 95 ? 9.758 -11.645 7.257 1.00 60.06 95 HIS A O 1
ATOM 676 N N . ARG A 1 96 ? 9.139 -10.052 8.696 1.00 65.31 96 ARG A N 1
ATOM 677 C CA . ARG A 1 96 ? 8.592 -9.195 7.632 1.00 65.31 96 ARG A CA 1
ATOM 678 C C . ARG A 1 96 ? 9.211 -7.802 7.661 1.00 65.31 96 ARG A C 1
ATOM 680 O O . ARG A 1 96 ? 9.316 -7.225 8.746 1.00 65.31 96 ARG A O 1
ATOM 687 N N . PRO A 1 97 ? 9.622 -7.244 6.509 1.00 70.25 97 PRO A N 1
ATOM 688 C CA . PRO A 1 97 ? 10.062 -5.856 6.448 1.00 70.25 97 PRO A CA 1
ATOM 689 C C . PRO A 1 97 ? 8.907 -4.948 6.886 1.00 70.25 97 PRO A C 1
ATOM 691 O O . PRO A 1 97 ? 7.765 -5.131 6.459 1.00 70.25 97 PRO A O 1
ATOM 694 N N . LEU A 1 98 ? 9.200 -3.970 7.742 1.00 80.19 98 LEU A N 1
ATOM 695 C CA . LEU A 1 98 ? 8.246 -2.923 8.093 1.00 80.19 98 LEU A CA 1
ATOM 696 C C . LEU A 1 98 ? 8.453 -1.745 7.141 1.00 80.19 98 LEU A C 1
ATOM 698 O O . LEU A 1 98 ? 9.450 -1.035 7.243 1.00 80.19 98 LEU A O 1
ATOM 702 N N . LEU A 1 99 ? 7.509 -1.549 6.224 1.00 86.50 99 LEU A N 1
ATOM 703 C CA . LEU A 1 99 ? 7.613 -0.542 5.159 1.00 86.50 99 LEU A CA 1
ATOM 704 C C . LEU A 1 99 ? 6.842 0.741 5.482 1.00 86.50 99 LEU A C 1
ATOM 706 O O . LEU A 1 99 ? 7.065 1.786 4.874 1.00 86.50 99 LEU A O 1
ATOM 710 N N . GLY A 1 100 ? 5.946 0.683 6.464 1.00 86.12 100 GLY A N 1
ATOM 711 C CA . GLY A 1 100 ? 5.147 1.821 6.883 1.00 86.12 100 GLY A CA 1
ATOM 712 C C . GLY A 1 100 ? 4.285 1.507 8.095 1.00 86.12 100 GLY A C 1
ATOM 713 O O . GLY A 1 100 ? 4.060 0.348 8.450 1.00 86.12 100 GLY A O 1
ATOM 714 N N . SER A 1 101 ? 3.787 2.557 8.732 1.00 85.69 101 SER A N 1
ATOM 715 C CA . SER A 1 101 ? 2.798 2.460 9.798 1.00 85.69 101 SER A CA 1
ATOM 716 C C . SER A 1 101 ? 1.910 3.700 9.802 1.00 85.69 101 SER A C 1
ATOM 718 O O . SER A 1 101 ? 2.324 4.784 9.392 1.00 85.69 101 SER A O 1
ATOM 720 N N . GLY A 1 102 ? 0.666 3.539 10.242 1.00 83.25 102 GLY A N 1
ATOM 721 C CA . GLY A 1 102 ? -0.292 4.636 10.320 1.00 83.25 102 GLY A CA 1
ATOM 722 C C . GLY A 1 102 ? -1.647 4.163 10.819 1.00 83.25 102 GLY A C 1
ATOM 723 O O . GLY A 1 102 ? -2.058 3.036 10.553 1.00 83.25 102 GLY A O 1
ATOM 724 N N . HIS A 1 103 ? -2.354 5.015 11.566 1.00 84.69 103 HIS A N 1
ATOM 725 C CA . HIS A 1 103 ? -3.736 4.760 12.007 1.00 84.69 103 HIS A CA 1
ATOM 726 C C . HIS A 1 103 ? -3.946 3.441 12.780 1.00 84.69 103 HIS A C 1
ATOM 728 O O . HIS A 1 103 ? -5.033 2.864 12.741 1.00 84.69 103 HIS A O 1
ATOM 734 N N . GLY A 1 104 ? -2.909 2.949 13.470 1.00 79.75 104 GLY A N 1
ATOM 735 C CA . GLY A 1 104 ? -2.927 1.669 14.195 1.00 79.75 104 GLY A CA 1
ATOM 736 C C . GLY A 1 104 ? -2.668 0.428 13.330 1.00 79.75 104 GLY A C 1
ATOM 737 O O . GLY A 1 104 ? -2.896 -0.686 13.793 1.00 79.75 104 GLY A O 1
ATOM 738 N N . TRP A 1 105 ? -2.206 0.612 12.092 1.00 87.62 105 TRP A N 1
ATOM 739 C CA . TRP A 1 105 ? -1.859 -0.450 11.150 1.00 87.62 105 TRP A CA 1
ATOM 740 C C . TRP A 1 105 ? -0.377 -0.396 10.782 1.00 87.62 105 TRP A C 1
ATOM 742 O O . TRP A 1 105 ? 0.245 0.668 10.784 1.00 87.62 105 TRP A O 1
ATOM 752 N N . LEU A 1 106 ? 0.170 -1.560 10.454 1.00 88.12 106 LEU A N 1
ATOM 753 C CA . LEU A 1 106 ? 1.520 -1.764 9.942 1.00 88.12 106 LEU A CA 1
ATOM 754 C C . LEU A 1 106 ? 1.439 -2.223 8.490 1.00 88.12 106 LEU A C 1
ATOM 756 O O . LEU A 1 106 ? 0.513 -2.948 8.134 1.00 88.12 106 LEU A O 1
ATOM 760 N N . VAL A 1 107 ? 2.416 -1.838 7.676 1.00 91.62 107 VAL A N 1
ATOM 761 C CA . VAL A 1 107 ? 2.570 -2.326 6.302 1.00 91.62 107 VAL A CA 1
ATOM 762 C C . VAL A 1 107 ? 3.747 -3.292 6.269 1.00 91.62 107 VAL A C 1
ATOM 764 O O . VAL A 1 107 ? 4.865 -2.928 6.640 1.00 91.62 107 VAL A O 1
ATOM 767 N N . THR A 1 108 ? 3.487 -4.517 5.826 1.00 89.69 108 THR A N 1
ATOM 768 C CA . THR A 1 108 ? 4.460 -5.616 5.795 1.00 89.69 108 THR A CA 1
ATOM 769 C C . THR A 1 108 ? 4.483 -6.286 4.428 1.00 89.69 108 THR A C 1
ATOM 771 O O . THR A 1 108 ? 3.487 -6.210 3.712 1.00 89.69 108 THR A O 1
ATOM 774 N N . ALA A 1 109 ? 5.577 -6.962 4.079 1.00 90.12 109 ALA A N 1
ATOM 775 C CA . ALA A 1 109 ? 5.633 -7.831 2.901 1.00 90.12 109 ALA A CA 1
ATOM 776 C C . ALA A 1 109 ? 5.560 -9.314 3.299 1.00 90.12 109 ALA A C 1
ATOM 778 O O . ALA A 1 109 ? 6.066 -9.691 4.357 1.00 90.12 109 ALA A O 1
ATOM 779 N N . ASP A 1 110 ? 4.916 -10.144 2.479 1.00 88.56 110 ASP A N 1
ATOM 780 C CA . ASP A 1 110 ? 4.934 -11.605 2.618 1.00 88.56 110 ASP A CA 1
ATOM 781 C C . ASP A 1 110 ? 6.113 -12.260 1.866 1.00 88.56 110 ASP A C 1
ATOM 783 O O . ASP A 1 110 ? 6.973 -11.582 1.307 1.00 88.56 110 ASP A O 1
ATOM 787 N N . GLU A 1 111 ? 6.160 -13.595 1.860 1.00 88.62 111 GLU A N 1
ATOM 788 C CA . GLU A 1 111 ? 7.189 -14.388 1.163 1.00 88.62 111 GLU A CA 1
ATOM 789 C C . GLU A 1 111 ? 7.130 -14.251 -0.364 1.00 88.62 111 GLU A C 1
ATOM 791 O O . GLU A 1 111 ? 8.115 -14.511 -1.044 1.00 88.62 111 GLU A O 1
ATOM 796 N N . ALA A 1 112 ? 5.995 -13.821 -0.918 1.00 92.25 112 ALA A N 1
ATOM 797 C CA . ALA A 1 112 ? 5.874 -13.481 -2.329 1.00 92.25 112 ALA A CA 1
ATOM 798 C C . ALA A 1 112 ? 6.239 -12.011 -2.595 1.00 92.25 112 ALA A C 1
ATOM 800 O O . ALA A 1 112 ? 6.071 -11.530 -3.713 1.00 92.25 112 ALA A O 1
ATOM 801 N N . SER A 1 113 ? 6.728 -11.281 -1.589 1.00 92.50 113 SER A N 1
ATOM 802 C CA . SER A 1 113 ? 6.955 -9.838 -1.635 1.00 92.50 113 SER A CA 1
ATOM 803 C C . SER A 1 113 ? 5.690 -9.016 -1.912 1.00 92.50 113 SER A C 1
ATOM 805 O O . SER A 1 113 ? 5.790 -7.867 -2.323 1.00 92.50 113 SER A O 1
ATOM 807 N N . ASN A 1 114 ? 4.492 -9.550 -1.662 1.00 95.12 114 ASN A N 1
ATOM 808 C CA . ASN A 1 114 ? 3.259 -8.769 -1.732 1.00 95.12 114 ASN A CA 1
ATOM 809 C C . ASN A 1 114 ? 3.043 -7.994 -0.436 1.00 95.12 114 ASN A C 1
ATOM 811 O O . ASN A 1 114 ? 3.316 -8.491 0.661 1.00 95.12 114 ASN A O 1
ATOM 815 N N . LEU A 1 115 ? 2.524 -6.775 -0.566 1.00 95.06 115 LEU A N 1
ATOM 816 C CA . LEU A 1 115 ? 2.290 -5.892 0.566 1.00 95.06 115 LEU A CA 1
ATOM 817 C C . LEU A 1 115 ? 0.935 -6.153 1.225 1.00 95.06 115 LEU A C 1
ATOM 819 O O . LEU A 1 115 ? -0.085 -6.324 0.560 1.00 95.06 115 LEU A O 1
ATOM 823 N N . HIS A 1 116 ? 0.925 -6.109 2.555 1.00 92.88 116 HIS A N 1
ATOM 824 C CA . HIS A 1 116 ? -0.260 -6.312 3.381 1.00 92.88 116 HIS A CA 1
ATOM 825 C C . HIS A 1 116 ? -0.287 -5.337 4.546 1.00 92.88 116 HIS A C 1
ATOM 827 O O . HIS A 1 116 ? 0.734 -5.054 5.179 1.00 92.88 116 HIS A O 1
ATOM 833 N N . LEU A 1 117 ? -1.489 -4.878 4.864 1.00 92.38 117 LEU A N 1
ATOM 834 C CA . LEU A 1 117 ? -1.791 -4.119 6.062 1.00 92.38 117 LEU A CA 1
ATOM 835 C C . LEU A 1 117 ? -2.147 -5.077 7.192 1.00 92.38 117 LEU A C 1
ATOM 837 O O . LEU A 1 117 ? -2.956 -5.984 7.007 1.00 92.38 117 LEU A O 1
ATOM 841 N N . LEU A 1 118 ? -1.590 -4.836 8.374 1.00 87.06 118 LEU A N 1
ATOM 842 C CA . LEU A 1 118 ? -1.827 -5.629 9.572 1.00 87.06 118 LEU A CA 1
ATOM 843 C C . LEU A 1 118 ? -2.129 -4.727 10.765 1.00 87.06 118 LEU A C 1
ATOM 845 O O . LEU A 1 118 ? -1.339 -3.848 11.109 1.00 87.06 118 LEU A O 1
ATOM 849 N N . ASN A 1 119 ? -3.251 -4.974 11.432 1.00 83.69 119 ASN A N 1
ATOM 850 C CA . ASN A 1 119 ? -3.538 -4.390 12.730 1.00 83.69 119 ASN A CA 1
ATOM 851 C C . ASN A 1 119 ? -3.026 -5.339 13.829 1.00 83.69 119 ASN A C 1
ATOM 853 O O . ASN A 1 119 ? -3.629 -6.391 14.047 1.00 83.69 119 ASN A O 1
ATOM 857 N N . PRO A 1 120 ? -1.947 -4.997 14.553 1.00 72.06 120 PRO A N 1
ATOM 858 C CA . PRO A 1 120 ? -1.352 -5.902 15.537 1.00 72.06 120 PRO A CA 1
ATOM 859 C C . PRO A 1 120 ? -2.220 -6.101 16.789 1.00 72.06 120 PRO A C 1
ATOM 861 O O . PRO A 1 120 ? -1.997 -7.043 17.543 1.00 72.06 120 PRO A O 1
ATOM 864 N N . VAL A 1 121 ? -3.202 -5.225 17.024 1.00 71.06 121 VAL A N 1
ATOM 865 C CA . VAL A 1 121 ? -4.106 -5.296 18.180 1.00 71.06 121 VAL A CA 1
ATOM 866 C C . VAL A 1 121 ? -5.301 -6.197 17.885 1.00 71.06 121 VAL A C 1
ATOM 868 O O . VAL A 1 121 ? -5.689 -7.006 18.726 1.00 71.06 121 VAL A O 1
ATOM 871 N N . THR A 1 122 ? -5.904 -6.046 16.706 1.00 71.69 122 THR A N 1
ATOM 872 C CA . THR A 1 122 ? -7.120 -6.781 16.328 1.00 71.69 122 THR A CA 1
ATOM 873 C C . THR A 1 122 ? -6.835 -8.037 15.508 1.00 71.69 122 THR A C 1
ATOM 875 O O . THR A 1 122 ? -7.725 -8.867 15.353 1.00 71.69 122 THR A O 1
ATOM 878 N N . GLY A 1 123 ? -5.626 -8.175 14.958 1.00 72.75 123 GLY A N 1
ATOM 879 C CA . GLY A 1 123 ? -5.269 -9.223 13.999 1.00 72.75 123 GLY A CA 1
ATOM 880 C C . GLY A 1 123 ? -5.878 -9.025 12.607 1.00 72.75 123 GLY A C 1
ATOM 881 O O . GLY A 1 123 ? -5.684 -9.872 11.737 1.00 72.75 123 GLY A O 1
ATOM 882 N N . ALA A 1 124 ? -6.613 -7.928 12.382 1.00 80.94 124 ALA A N 1
ATOM 883 C CA . ALA A 1 124 ? -7.219 -7.636 11.090 1.00 80.94 124 ALA A CA 1
ATOM 884 C C . ALA A 1 124 ? -6.140 -7.427 10.021 1.00 80.94 124 ALA A C 1
ATOM 886 O O . ALA A 1 124 ? -5.103 -6.813 10.283 1.00 80.94 124 ALA A O 1
ATOM 887 N N . GLN A 1 125 ? -6.407 -7.924 8.816 1.00 88.50 125 GLN A N 1
ATOM 888 C CA . GLN A 1 125 ? -5.497 -7.849 7.680 1.00 88.50 125 GLN A CA 1
ATOM 889 C C . GLN A 1 125 ? -6.226 -7.347 6.439 1.00 88.50 125 GLN A C 1
ATOM 891 O O . GLN A 1 125 ? -7.415 -7.613 6.265 1.00 88.50 125 GLN A O 1
ATOM 896 N N . ALA A 1 126 ? -5.507 -6.630 5.582 1.00 91.75 126 ALA A N 1
ATOM 897 C CA . ALA A 1 126 ? -5.991 -6.241 4.265 1.00 91.75 126 ALA A CA 1
ATOM 898 C C . ALA A 1 126 ? -4.846 -6.302 3.251 1.00 91.75 126 ALA A C 1
ATOM 900 O O . ALA A 1 126 ? -3.763 -5.776 3.507 1.00 91.75 126 ALA A O 1
ATOM 901 N N . ALA A 1 127 ? -5.091 -6.941 2.110 1.00 93.94 127 ALA A N 1
ATOM 902 C CA . ALA A 1 127 ? -4.119 -7.009 1.028 1.00 93.94 127 ALA A CA 1
ATOM 903 C C . ALA A 1 127 ? -4.016 -5.659 0.304 1.00 93.94 127 ALA A C 1
ATOM 905 O O . ALA A 1 127 ? -5.010 -4.941 0.162 1.00 93.94 127 ALA A O 1
ATOM 906 N N . LEU A 1 128 ? -2.811 -5.333 -0.157 1.00 97.12 128 LEU A N 1
ATOM 907 C CA . LEU A 1 128 ? -2.561 -4.268 -1.128 1.00 97.12 128 LEU A CA 1
ATOM 908 C C . LEU A 1 128 ? -2.355 -4.890 -2.519 1.00 97.12 128 LEU A C 1
ATOM 910 O O . LEU A 1 128 ? -2.191 -6.112 -2.611 1.00 97.12 128 LEU A O 1
ATOM 914 N N . PRO A 1 129 ? -2.369 -4.094 -3.607 1.00 97.94 129 PRO A N 1
ATOM 915 C CA . PRO A 1 129 ? -2.133 -4.642 -4.934 1.00 97.94 129 PRO A CA 1
ATOM 916 C C . PRO A 1 129 ? -0.799 -5.407 -4.992 1.00 97.94 129 PRO A C 1
ATOM 918 O O . PRO A 1 129 ? 0.191 -4.966 -4.390 1.00 97.94 129 PRO A O 1
ATOM 921 N N . PRO A 1 130 ? -0.753 -6.551 -5.697 1.00 96.50 130 PRO A N 1
ATOM 922 C CA . PRO A 1 130 ? 0.423 -7.410 -5.710 1.00 96.50 130 PRO A CA 1
ATOM 923 C C . PRO A 1 130 ? 1.615 -6.716 -6.371 1.00 96.50 130 PRO A C 1
ATOM 925 O O . PRO A 1 130 ? 1.466 -5.746 -7.115 1.00 96.50 130 PRO A O 1
ATOM 928 N N . VAL A 1 131 ? 2.817 -7.238 -6.147 1.00 95.75 131 VAL A N 1
ATOM 929 C CA . VAL A 1 131 ? 4.046 -6.674 -6.728 1.00 95.75 131 VAL A CA 1
ATOM 930 C C . VAL A 1 131 ? 4.022 -6.658 -8.261 1.00 95.75 131 VAL A C 1
ATOM 932 O O . VAL A 1 131 ? 4.423 -5.677 -8.877 1.00 95.75 131 VAL A O 1
ATOM 935 N N . THR A 1 132 ? 3.426 -7.677 -8.886 1.00 95.94 132 THR A N 1
ATOM 936 C CA . THR A 1 132 ? 3.202 -7.762 -10.343 1.00 95.94 132 THR A CA 1
ATOM 937 C C . THR A 1 132 ? 2.156 -6.769 -10.858 1.00 95.94 132 THR A C 1
ATOM 939 O O . THR A 1 132 ? 1.856 -6.732 -12.052 1.00 95.94 132 THR A O 1
ATOM 942 N N . ALA A 1 133 ? 1.528 -6.001 -9.962 1.00 96.81 133 ALA A N 1
ATOM 943 C CA . ALA A 1 133 ? 0.640 -4.916 -10.334 1.00 96.81 133 ALA A CA 1
ATOM 944 C C . ALA A 1 133 ? 1.341 -3.563 -10.503 1.00 96.81 133 ALA A C 1
ATOM 946 O O . ALA A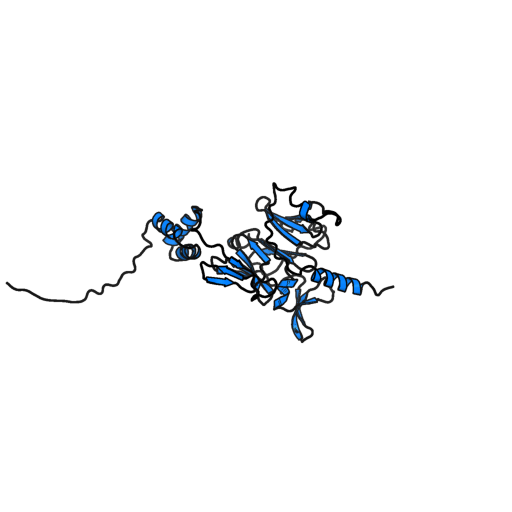 1 133 ? 0.702 -2.619 -10.979 1.00 96.81 133 ALA A O 1
ATOM 947 N N . LEU A 1 134 ? 2.627 -3.472 -10.152 1.00 95.88 134 LEU A N 1
ATOM 948 C CA . LEU A 1 134 ? 3.469 -2.334 -10.505 1.00 95.88 134 LEU A CA 1
ATOM 949 C C . LEU A 1 134 ? 3.652 -2.254 -12.023 1.00 95.88 134 LEU A C 1
ATOM 951 O O . LEU A 1 134 ? 3.570 -3.252 -12.738 1.00 95.88 134 LEU A O 1
ATOM 955 N N . HIS A 1 135 ? 3.874 -1.041 -12.521 1.00 92.56 135 HIS A N 1
ATOM 956 C CA . HIS A 1 135 ? 3.959 -0.775 -13.960 1.00 92.56 135 HIS A CA 1
ATOM 957 C C . HIS A 1 135 ? 5.218 -1.366 -14.611 1.00 92.56 135 HIS A C 1
ATOM 959 O O . HIS A 1 135 ? 5.201 -1.696 -15.793 1.00 92.56 135 HIS A O 1
ATOM 965 N N . ASN A 1 136 ? 6.277 -1.553 -13.827 1.00 91.94 136 ASN A N 1
ATOM 966 C CA . ASN A 1 136 ? 7.603 -1.952 -14.283 1.00 91.94 136 ASN A CA 1
ATOM 967 C C . ASN A 1 136 ? 8.025 -3.353 -13.807 1.00 91.94 136 ASN A C 1
ATOM 969 O O . ASN A 1 136 ? 9.205 -3.695 -13.895 1.00 91.94 136 ASN A O 1
ATOM 973 N N . VAL A 1 137 ? 7.096 -4.157 -13.279 1.00 95.06 137 VAL A N 1
ATOM 974 C CA . VAL A 1 137 ? 7.397 -5.491 -12.739 1.00 95.06 137 VAL A CA 1
ATOM 975 C C . VAL A 1 137 ? 6.566 -6.559 -13.432 1.00 95.06 137 VAL A C 1
ATOM 977 O O . VAL A 1 137 ? 5.338 -6.524 -13.401 1.00 95.06 137 VAL A O 1
ATOM 980 N N . ASN A 1 138 ? 7.249 -7.565 -13.974 1.00 94.88 138 ASN A N 1
ATOM 981 C CA . ASN A 1 138 ? 6.640 -8.759 -14.551 1.00 94.88 138 ASN A CA 1
ATOM 982 C C . ASN A 1 138 ? 7.142 -10.029 -13.855 1.00 94.88 138 ASN A C 1
ATOM 984 O O . ASN A 1 138 ? 8.182 -10.038 -13.198 1.00 94.88 138 ASN A O 1
ATOM 988 N N . MET A 1 139 ? 6.420 -11.132 -14.046 1.00 95.75 139 MET A N 1
ATOM 989 C CA . MET A 1 139 ? 6.957 -12.460 -13.748 1.00 95.75 139 MET A CA 1
ATOM 990 C C . MET A 1 139 ? 7.957 -12.872 -14.828 1.00 95.75 139 MET A C 1
ATOM 992 O O . MET A 1 139 ? 7.702 -12.691 -16.018 1.00 95.75 139 MET A O 1
ATOM 996 N N . GLY A 1 140 ? 9.064 -13.473 -14.413 1.00 93.88 140 GLY A N 1
ATOM 997 C CA . GLY A 1 140 ? 10.064 -14.054 -15.296 1.00 93.88 140 GLY A CA 1
ATOM 998 C C . GLY A 1 140 ? 10.765 -15.243 -14.645 1.00 93.88 140 GLY A C 1
ATOM 999 O O . GLY A 1 140 ? 10.275 -15.824 -13.673 1.00 93.88 140 GLY A O 1
ATOM 1000 N N . THR A 1 141 ? 11.920 -15.606 -15.197 1.00 94.00 141 THR A N 1
ATOM 1001 C CA . THR A 1 141 ? 12.731 -16.732 -14.724 1.00 94.00 141 THR A CA 1
ATOM 1002 C C . THR A 1 141 ? 14.164 -16.300 -14.456 1.00 94.00 141 THR A C 1
ATOM 1004 O O . THR A 1 141 ? 14.741 -15.563 -15.256 1.00 94.00 141 THR A O 1
ATOM 1007 N N . ASP A 1 142 ? 14.747 -16.757 -13.350 1.00 90.62 142 ASP A N 1
ATOM 1008 C CA . ASP A 1 142 ? 16.150 -16.506 -13.028 1.00 90.62 142 ASP A CA 1
ATOM 1009 C C . ASP A 1 142 ? 17.103 -17.318 -13.929 1.00 90.62 142 ASP A C 1
ATOM 1011 O O . ASP A 1 142 ? 16.692 -18.147 -14.746 1.00 90.62 142 ASP A O 1
ATOM 1015 N N . ALA A 1 143 ? 18.410 -17.108 -13.760 1.00 88.62 143 ALA A N 1
ATOM 1016 C CA . ALA A 1 143 ? 19.439 -17.826 -14.517 1.00 88.62 143 ALA A CA 1
ATOM 1017 C C . ALA A 1 143 ? 19.448 -19.351 -14.274 1.00 88.62 143 ALA A C 1
ATOM 1019 O O . ALA A 1 143 ? 20.088 -20.089 -15.022 1.00 88.62 143 ALA A O 1
ATOM 1020 N N . ARG A 1 144 ? 18.763 -19.830 -13.228 1.00 90.81 144 ARG A N 1
ATOM 1021 C CA . ARG A 1 144 ? 18.611 -21.249 -12.882 1.00 90.81 144 ARG A CA 1
ATOM 1022 C C . ARG A 1 144 ? 17.279 -21.828 -13.377 1.00 90.81 144 ARG A C 1
ATOM 1024 O O . ARG A 1 144 ? 17.034 -23.015 -13.174 1.00 90.81 144 ARG A O 1
ATOM 1031 N N . GLY A 1 145 ? 16.441 -21.025 -14.037 1.00 91.12 145 GLY A N 1
ATOM 1032 C CA . GLY A 1 145 ? 15.121 -21.417 -14.532 1.00 91.12 145 GLY A CA 1
ATOM 1033 C C . GLY A 1 145 ? 14.015 -21.412 -13.470 1.00 91.12 145 GLY A C 1
ATOM 1034 O O . GLY A 1 145 ? 12.918 -21.895 -13.744 1.00 91.12 145 GLY A O 1
ATOM 1035 N N . GLY A 1 146 ? 14.277 -20.890 -12.269 1.00 94.06 146 GLY A N 1
ATOM 1036 C CA . GLY A 1 146 ? 13.283 -20.707 -11.210 1.00 94.06 146 GLY A CA 1
ATOM 1037 C C . GLY A 1 146 ? 12.480 -19.411 -11.379 1.00 94.06 146 GLY A C 1
ATOM 1038 O O . GLY A 1 146 ? 12.909 -18.522 -12.113 1.00 94.06 146 GLY A O 1
ATOM 1039 N N . PRO A 1 147 ? 11.314 -19.268 -10.719 1.00 95.62 147 PRO A N 1
ATOM 1040 C CA . PRO A 1 147 ? 10.509 -18.051 -10.801 1.00 95.62 147 PRO A CA 1
ATOM 1041 C C . PRO A 1 147 ? 11.238 -16.856 -10.175 1.00 95.62 147 PRO A C 1
ATOM 1043 O O . PRO A 1 147 ? 11.829 -16.969 -9.102 1.00 95.62 147 PRO A O 1
ATOM 1046 N N . ALA A 1 148 ? 11.154 -15.703 -10.831 1.00 96.75 148 ALA A N 1
ATOM 1047 C CA . ALA A 1 148 ? 11.735 -14.449 -10.366 1.00 96.75 148 ALA A CA 1
ATOM 1048 C C . ALA A 1 148 ? 10.902 -13.252 -10.837 1.00 96.75 148 ALA A C 1
ATOM 1050 O O . ALA A 1 148 ? 10.143 -13.348 -11.804 1.00 96.75 148 ALA A O 1
ATOM 1051 N N . TYR A 1 149 ? 11.069 -12.111 -10.175 1.00 96.56 149 TYR A N 1
ATOM 1052 C CA . TYR A 1 149 ? 10.510 -10.851 -10.652 1.00 96.56 149 TYR A CA 1
ATOM 1053 C C . TYR A 1 149 ? 11.470 -10.203 -11.644 1.00 96.56 149 TYR A C 1
ATOM 1055 O O . TYR A 1 149 ? 12.635 -9.982 -11.327 1.00 96.56 149 TYR A O 1
ATOM 1063 N N . ALA A 1 150 ? 10.973 -9.908 -12.840 1.00 95.38 150 ALA A N 1
ATOM 1064 C CA . ALA A 1 150 ? 11.662 -9.131 -13.858 1.00 95.38 150 ALA A CA 1
ATOM 1065 C C . ALA A 1 150 ? 11.300 -7.653 -13.673 1.00 95.38 150 ALA A C 1
ATOM 1067 O O . ALA A 1 150 ? 10.159 -7.260 -13.928 1.00 95.38 150 ALA A O 1
ATOM 1068 N N . VAL A 1 151 ? 12.258 -6.853 -13.208 1.00 93.44 151 VAL A N 1
ATOM 1069 C CA . VAL A 1 151 ? 12.077 -5.426 -12.914 1.00 93.44 151 VAL A CA 1
ATOM 1070 C C . VAL A 1 151 ? 12.757 -4.597 -13.992 1.00 93.44 151 VAL A C 1
ATOM 1072 O O . VAL A 1 151 ? 13.947 -4.770 -14.248 1.00 93.44 151 VAL A O 1
ATOM 1075 N N . TYR A 1 152 ? 12.006 -3.705 -14.626 1.00 90.62 152 TYR A N 1
ATOM 1076 C CA . TYR A 1 152 ? 12.495 -2.856 -15.707 1.00 90.62 152 TYR A CA 1
ATOM 1077 C C . TYR A 1 152 ? 12.790 -1.452 -15.175 1.00 90.62 152 TYR A C 1
ATOM 1079 O O . TYR A 1 152 ? 11.942 -0.848 -14.519 1.00 90.62 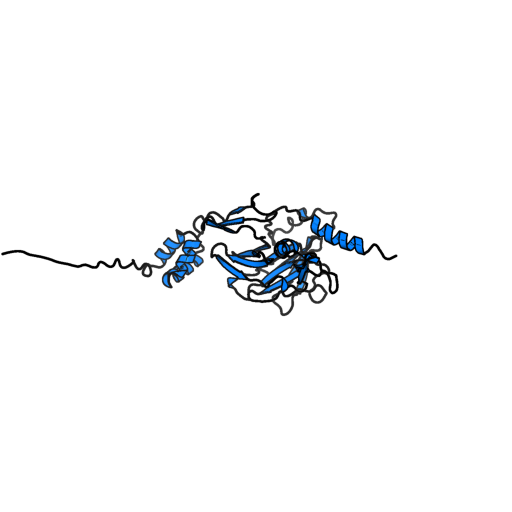152 TYR A O 1
ATOM 1087 N N . ASP A 1 153 ? 13.983 -0.937 -15.469 1.00 83.50 153 ASP A N 1
ATOM 1088 C CA . ASP A 1 153 ? 14.360 0.443 -15.142 1.00 83.50 153 ASP A CA 1
ATOM 1089 C C . ASP A 1 153 ? 13.752 1.432 -16.138 1.00 83.50 153 ASP A C 1
ATOM 1091 O O . ASP A 1 153 ? 13.253 2.488 -15.758 1.00 83.50 153 ASP A O 1
ATOM 1095 N N . GLU A 1 154 ? 13.800 1.084 -17.426 1.00 79.50 154 GLU A N 1
ATOM 1096 C CA . GLU A 1 154 ? 13.265 1.887 -18.522 1.00 79.50 154 GLU A CA 1
ATOM 1097 C C . GLU A 1 154 ? 12.561 0.969 -19.543 1.00 79.50 154 GLU A C 1
ATOM 1099 O O . GLU A 1 154 ? 12.928 -0.203 -19.692 1.00 79.50 154 GLU A O 1
ATOM 1104 N N . PRO A 1 155 ? 11.546 1.462 -20.277 1.00 74.62 155 PRO A N 1
ATOM 1105 C CA . PRO A 1 155 ? 10.865 0.664 -21.291 1.00 74.62 155 PRO A CA 1
ATOM 1106 C C . PRO A 1 155 ? 11.837 0.099 -22.337 1.00 74.62 155 PRO A C 1
ATOM 1108 O O . PRO A 1 155 ? 12.561 0.841 -22.996 1.00 74.62 155 PRO A O 1
ATOM 1111 N N . GLY A 1 156 ? 11.826 -1.224 -22.513 1.00 76.88 156 GLY A N 1
ATOM 1112 C CA . GLY A 1 156 ? 12.684 -1.919 -23.479 1.00 76.88 156 GLY A CA 1
ATOM 1113 C C . GLY A 1 156 ? 14.101 -2.230 -22.987 1.00 76.88 156 GLY A C 1
ATOM 1114 O O . GLY A 1 156 ? 14.876 -2.805 -23.750 1.00 76.88 156 GLY A O 1
ATOM 1115 N N . SER A 1 157 ? 14.446 -1.901 -21.736 1.00 87.00 157 SER A N 1
ATOM 1116 C CA . SER A 1 157 ? 15.707 -2.337 -21.133 1.00 87.00 157 SER A CA 1
ATOM 1117 C C . SER A 1 157 ? 15.697 -3.839 -20.821 1.00 87.00 157 SER A C 1
ATOM 1119 O O . SER A 1 157 ? 14.642 -4.461 -20.673 1.00 87.00 157 SER A O 1
ATOM 1121 N N . GLU A 1 158 ? 16.884 -4.430 -20.665 1.00 90.00 158 GLU A N 1
ATOM 1122 C CA . GLU A 1 158 ? 16.989 -5.739 -20.014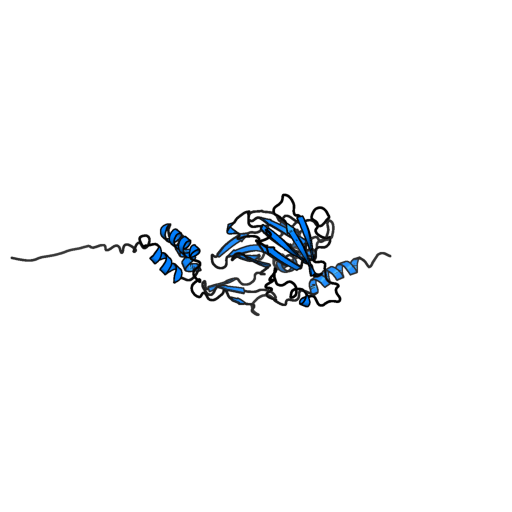 1.00 90.00 158 GLU A CA 1
ATOM 1123 C C . GLU A 1 158 ? 16.500 -5.622 -18.559 1.00 90.00 158 GLU A C 1
ATOM 1125 O O . GLU A 1 158 ? 16.855 -4.645 -17.888 1.00 90.00 158 GLU A O 1
ATOM 1130 N N . PRO A 1 159 ? 15.686 -6.571 -18.065 1.00 92.69 159 PRO A N 1
ATOM 1131 C CA . PRO A 1 159 ? 15.205 -6.532 -16.695 1.00 92.69 159 PRO A CA 1
ATOM 1132 C C . PRO A 1 159 ? 16.274 -6.998 -15.709 1.00 92.69 159 PRO A C 1
ATOM 1134 O O . PRO A 1 159 ? 17.079 -7.888 -15.993 1.00 92.69 159 PRO A O 1
ATOM 1137 N N . VAL A 1 160 ? 16.205 -6.463 -14.495 1.00 91.12 160 VAL A N 1
ATOM 1138 C CA . VAL A 1 160 ? 16.894 -7.030 -13.339 1.00 91.12 160 VAL A CA 1
ATOM 1139 C C . VAL A 1 160 ? 16.021 -8.127 -12.747 1.00 91.12 160 VAL A C 1
ATOM 1141 O O . VAL A 1 160 ? 14.867 -7.894 -12.385 1.00 91.12 160 VAL A O 1
ATOM 1144 N N . MET A 1 161 ? 16.577 -9.334 -12.660 1.00 93.62 161 MET A N 1
ATOM 1145 C CA . MET A 1 161 ? 15.888 -10.489 -12.092 1.00 93.62 161 MET A CA 1
ATOM 1146 C C . MET A 1 161 ? 16.086 -10.531 -10.576 1.00 93.62 161 MET A C 1
ATOM 1148 O O . MET A 1 161 ? 17.220 -10.622 -10.103 1.00 93.62 161 MET A O 1
ATOM 1152 N N . LEU A 1 162 ? 14.989 -10.490 -9.820 1.00 92.44 162 LEU A N 1
ATOM 1153 C CA . LEU A 1 162 ? 14.985 -10.558 -8.358 1.00 92.44 162 LEU A CA 1
ATOM 1154 C C . LEU A 1 162 ? 14.354 -11.862 -7.862 1.00 92.44 162 LEU A C 1
ATOM 1156 O O . LEU A 1 162 ? 13.280 -12.258 -8.318 1.00 92.44 162 LEU A O 1
ATOM 1160 N N . GLU A 1 163 ? 15.002 -12.499 -6.884 1.00 92.31 163 GLU A N 1
ATOM 1161 C CA . GLU A 1 163 ? 14.437 -13.643 -6.157 1.00 92.31 163 GLU A CA 1
ATOM 1162 C C . GLU A 1 163 ? 13.134 -13.223 -5.452 1.00 92.31 163 GLU A C 1
ATOM 1164 O O . GLU A 1 163 ? 13.075 -12.170 -4.809 1.00 92.31 163 GLU A O 1
ATOM 1169 N N . ILE A 1 164 ? 12.083 -14.036 -5.595 1.00 93.25 164 ILE A N 1
ATOM 1170 C CA . ILE A 1 164 ? 10.706 -13.701 -5.187 1.00 93.25 164 ILE A CA 1
ATOM 1171 C C . ILE A 1 164 ? 10.617 -13.291 -3.712 1.00 93.25 164 ILE A C 1
ATOM 1173 O O . ILE A 1 164 ? 9.987 -12.285 -3.385 1.00 93.25 164 ILE A O 1
ATOM 1177 N N . ASP A 1 165 ? 11.274 -14.040 -2.833 1.00 87.06 165 ASP A N 1
ATOM 1178 C CA . ASP A 1 165 ? 11.256 -13.869 -1.379 1.00 87.06 165 ASP A CA 1
ATOM 1179 C C . ASP A 1 165 ? 12.148 -12.731 -0.885 1.00 87.06 165 ASP A C 1
ATOM 1181 O O . ASP A 1 165 ? 12.039 -12.323 0.268 1.00 87.06 165 ASP A O 1
ATOM 1185 N N . ARG A 1 166 ? 13.008 -12.182 -1.746 1.00 85.69 166 ARG A N 1
ATOM 1186 C CA . ARG A 1 166 ? 13.916 -11.076 -1.409 1.00 85.69 166 ARG A CA 1
ATOM 1187 C C . ARG A 1 166 ? 13.554 -9.772 -2.089 1.00 85.69 166 ARG A C 1
ATOM 1189 O O . ARG A 1 166 ? 14.047 -8.721 -1.680 1.00 85.69 166 ARG A O 1
ATOM 1196 N N . ALA A 1 167 ? 12.701 -9.816 -3.107 1.00 91.12 167 ALA A N 1
ATOM 1197 C CA . ALA A 1 167 ? 12.375 -8.659 -3.922 1.00 91.12 167 ALA A CA 1
ATOM 1198 C C . ALA A 1 167 ? 11.817 -7.489 -3.105 1.00 91.12 167 ALA A C 1
ATOM 1200 O O . ALA A 1 167 ? 12.172 -6.350 -3.388 1.00 91.12 167 ALA A O 1
ATOM 1201 N N . HIS A 1 168 ? 11.048 -7.736 -2.042 1.00 89.25 168 HIS A N 1
ATOM 1202 C CA . HIS A 1 168 ? 10.545 -6.684 -1.154 1.00 89.25 168 HIS A CA 1
ATOM 1203 C C . HIS A 1 168 ? 11.651 -5.803 -0.552 1.00 89.25 168 HIS A C 1
ATOM 1205 O O . HIS A 1 168 ? 11.412 -4.627 -0.298 1.00 89.25 168 HIS A O 1
ATOM 1211 N N . GLY A 1 169 ? 12.847 -6.357 -0.318 1.00 82.75 169 GLY A N 1
ATOM 1212 C CA . GLY A 1 169 ? 13.984 -5.627 0.248 1.00 82.75 169 GLY A CA 1
ATOM 1213 C C . GLY A 1 169 ? 14.683 -4.719 -0.762 1.00 82.75 169 GLY A C 1
ATOM 1214 O O . GLY A 1 169 ? 15.470 -3.863 -0.365 1.00 82.75 169 GLY A O 1
ATOM 1215 N N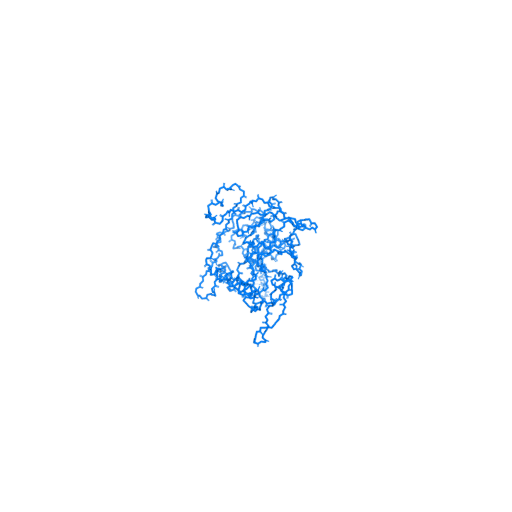 . TYR A 1 170 ? 14.390 -4.906 -2.050 1.00 84.00 170 TYR A N 1
ATOM 1216 C CA . TYR A 1 170 ? 14.919 -4.111 -3.154 1.00 84.00 170 TYR A CA 1
ATOM 1217 C C . TYR A 1 170 ? 13.863 -3.196 -3.769 1.00 84.00 170 TYR A C 1
ATOM 1219 O O . TYR A 1 170 ? 14.202 -2.118 -4.234 1.00 84.00 170 TYR A O 1
ATOM 1227 N N . LEU A 1 171 ? 12.602 -3.627 -3.809 1.00 90.56 171 LEU A N 1
ATOM 1228 C CA . LEU A 1 171 ? 11.540 -2.937 -4.531 1.00 90.56 171 LEU A CA 1
ATOM 1229 C C . LEU A 1 171 ? 10.909 -1.800 -3.744 1.00 90.56 171 LEU A C 1
ATOM 1231 O O . LEU A 1 171 ? 10.450 -0.852 -4.363 1.00 90.56 171 LEU A O 1
ATOM 1235 N N . TYR A 1 172 ? 10.834 -1.891 -2.419 1.00 91.31 172 TYR A N 1
ATOM 1236 C CA . TYR A 1 172 ? 10.012 -0.979 -1.629 1.00 91.31 172 TYR A CA 1
ATOM 1237 C C . TYR A 1 172 ? 10.851 -0.132 -0.683 1.00 91.31 172 TYR A C 1
ATOM 1239 O O . TYR A 1 172 ? 11.554 -0.664 0.175 1.00 91.31 172 TYR A O 1
ATOM 1247 N N . ASP A 1 173 ? 10.696 1.187 -0.787 1.00 86.38 173 ASP A N 1
ATOM 1248 C CA . ASP A 1 173 ? 11.387 2.142 0.078 1.00 86.38 173 ASP A CA 1
ATOM 1249 C C . ASP A 1 173 ? 10.517 2.538 1.275 1.00 86.38 173 ASP A C 1
ATOM 1251 O O . ASP A 1 173 ? 10.949 2.464 2.431 1.00 86.38 173 ASP A O 1
ATOM 1255 N N . ARG A 1 174 ? 9.270 2.951 1.010 1.00 90.75 174 ARG A N 1
ATOM 1256 C CA . ARG A 1 174 ? 8.354 3.474 2.035 1.00 90.75 174 ARG A CA 1
ATOM 1257 C C . ARG A 1 174 ? 6.895 3.328 1.626 1.00 90.75 174 ARG A C 1
ATOM 1259 O O . ARG A 1 174 ? 6.548 3.505 0.464 1.00 90.75 174 ARG A O 1
ATOM 1266 N N . VAL A 1 175 ? 6.022 3.102 2.607 1.00 95.50 175 VAL A N 1
ATOM 1267 C CA . VAL A 1 175 ? 4.564 3.162 2.448 1.00 95.50 175 VAL A CA 1
ATOM 1268 C C . VAL A 1 175 ? 3.946 4.143 3.444 1.00 95.50 175 VAL A C 1
ATOM 1270 O O . VAL A 1 175 ? 4.280 4.133 4.631 1.00 95.50 175 VAL A O 1
ATOM 1273 N N . VAL A 1 176 ? 3.015 4.973 2.968 1.00 96.19 176 VAL A N 1
ATOM 1274 C CA . VAL A 1 176 ? 2.307 5.989 3.763 1.00 96.19 176 VAL A CA 1
ATOM 1275 C C . VAL A 1 176 ? 0.797 5.846 3.584 1.00 96.19 176 VAL A C 1
ATOM 1277 O O . VAL A 1 176 ? 0.311 5.666 2.471 1.00 96.19 176 VAL A O 1
ATOM 1280 N N . LEU A 1 177 ? 0.048 5.953 4.684 1.00 95.62 177 LEU A N 1
ATOM 1281 C CA . LEU A 1 177 ? -1.415 5.865 4.704 1.00 95.62 177 LEU A CA 1
ATOM 1282 C C . LEU A 1 177 ? -2.036 7.243 4.947 1.00 95.62 177 LEU A C 1
ATOM 1284 O O . LEU A 1 177 ? -1.717 7.879 5.954 1.00 95.62 177 LEU A O 1
ATOM 1288 N N . SER A 1 178 ? -2.975 7.671 4.098 1.00 95.44 178 SER A N 1
ATOM 1289 C CA . SER A 1 178 ? -3.713 8.924 4.329 1.00 95.44 178 SER A CA 1
ATOM 1290 C C . SER A 1 178 ? -4.720 8.816 5.476 1.00 95.44 178 SER A C 1
ATOM 1292 O O . SER A 1 178 ? -4.888 9.736 6.271 1.00 95.44 178 SER A O 1
ATOM 1294 N N . ALA A 1 179 ? -5.371 7.662 5.604 1.00 92.12 179 ALA A N 1
ATOM 1295 C CA . ALA A 1 179 ? -6.413 7.411 6.592 1.00 92.12 179 ALA A CA 1
ATOM 1296 C C . ALA A 1 179 ? -6.377 5.960 7.074 1.00 92.12 179 ALA A C 1
ATOM 1298 O O . ALA A 1 179 ? -5.714 5.102 6.483 1.00 92.12 179 ALA A O 1
ATOM 1299 N N . SER A 1 180 ? -7.138 5.662 8.128 1.00 89.00 180 SER A N 1
ATOM 1300 C CA . SER A 1 180 ? -7.321 4.284 8.580 1.00 89.00 180 SER A CA 1
ATOM 1301 C C . SER A 1 180 ? -7.844 3.400 7.440 1.00 89.00 180 SER A C 1
ATOM 1303 O O . SER A 1 180 ? -8.811 3.793 6.790 1.00 89.00 180 SER A O 1
ATOM 1305 N N . PRO A 1 181 ? -7.310 2.181 7.248 1.00 89.88 181 PRO A N 1
ATOM 1306 C CA . PRO A 1 181 ? -7.857 1.202 6.303 1.00 89.88 181 PRO A CA 1
ATOM 1307 C C . PRO A 1 181 ? -9.348 0.900 6.530 1.00 89.88 181 PRO A C 1
ATOM 1309 O O . PRO A 1 181 ? -10.075 0.558 5.605 1.00 89.88 181 PRO A O 1
ATOM 1312 N N . SER A 1 182 ? -9.851 1.111 7.750 1.00 83.88 182 SER A N 1
ATOM 1313 C CA . SER A 1 182 ? -11.289 1.022 8.046 1.00 83.88 182 SER A CA 1
ATOM 1314 C C . SER A 1 182 ? -12.159 2.029 7.275 1.00 83.88 182 SER A C 1
ATOM 1316 O O . SER A 1 182 ? -13.358 1.807 7.140 1.00 83.88 182 SER A O 1
ATOM 1318 N N . ALA A 1 183 ? -11.573 3.098 6.725 1.00 87.62 183 ALA A N 1
ATOM 1319 C CA . ALA A 1 183 ? -12.245 4.060 5.852 1.00 87.62 183 ALA A CA 1
ATOM 1320 C C . ALA A 1 183 ? -12.431 3.550 4.405 1.00 87.62 183 ALA A C 1
ATOM 1322 O O . ALA A 1 183 ? -12.954 4.275 3.556 1.00 87.62 183 ALA A O 1
ATOM 1323 N N . GLY A 1 184 ? -12.000 2.320 4.098 1.00 90.00 184 GLY A N 1
ATOM 1324 C CA . GLY A 1 184 ? -12.142 1.726 2.771 1.00 90.00 184 GLY A CA 1
ATOM 1325 C C . GLY A 1 184 ? -11.444 2.565 1.701 1.00 90.00 184 GLY A C 1
ATOM 1326 O O . GLY A 1 184 ? -10.311 3.003 1.889 1.00 90.00 184 GLY A O 1
ATOM 1327 N N . ARG A 1 185 ? -12.143 2.843 0.594 1.00 91.62 185 ARG A N 1
ATOM 1328 C CA . ARG A 1 185 ? -11.584 3.558 -0.570 1.00 91.62 185 ARG A CA 1
ATOM 1329 C C . ARG A 1 185 ? -11.163 5.007 -0.296 1.00 91.62 185 ARG A C 1
ATOM 1331 O O . ARG A 1 185 ? -10.478 5.593 -1.128 1.00 91.62 185 ARG A O 1
ATOM 1338 N N . ALA A 1 186 ? -11.561 5.595 0.834 1.00 90.75 186 ALA A N 1
ATOM 1339 C CA . ALA A 1 186 ? -11.064 6.908 1.250 1.00 90.75 186 ALA A CA 1
ATOM 1340 C C . ALA A 1 186 ? -9.621 6.847 1.790 1.00 90.75 186 ALA A C 1
ATOM 1342 O O . ALA A 1 186 ? -8.928 7.862 1.808 1.00 90.75 186 ALA A O 1
ATOM 1343 N N . SER A 1 187 ? -9.152 5.666 2.211 1.00 93.31 187 SER A N 1
ATOM 1344 C CA . SER A 1 187 ? -7.752 5.441 2.568 1.00 93.31 187 SER A CA 1
ATOM 1345 C C . SER A 1 187 ? -6.927 5.251 1.298 1.00 93.31 187 SER A C 1
ATOM 1347 O O . SER A 1 187 ? -7.115 4.289 0.547 1.00 93.31 187 SER A O 1
ATOM 1349 N N . VAL A 1 188 ? -6.029 6.203 1.061 1.00 96.62 188 VAL A N 1
ATOM 1350 C CA . VAL A 1 188 ? -5.036 6.172 -0.008 1.00 96.62 188 VAL A CA 1
ATOM 1351 C C . VAL A 1 188 ? -3.726 5.669 0.582 1.00 96.62 188 VAL A C 1
ATOM 1353 O O . VAL A 1 188 ? -3.268 6.146 1.624 1.00 96.62 188 VAL A O 1
ATOM 1356 N N . VAL A 1 189 ? -3.129 4.707 -0.105 1.00 97.62 189 VAL A N 1
ATOM 1357 C CA . VAL A 1 189 ? -1.836 4.113 0.204 1.00 97.62 189 VAL A CA 1
ATOM 1358 C C . VAL A 1 189 ? -0.845 4.626 -0.825 1.00 97.62 189 VAL A C 1
ATOM 1360 O O . VAL A 1 189 ? -0.963 4.306 -2.006 1.00 97.62 189 VAL A O 1
ATOM 1363 N N . LEU A 1 190 ? 0.110 5.437 -0.384 1.00 98.00 190 LEU A N 1
ATOM 1364 C CA . LEU A 1 190 ? 1.225 5.897 -1.201 1.00 98.00 190 LEU A CA 1
ATOM 1365 C C . LEU A 1 190 ? 2.397 4.934 -1.022 1.00 98.00 190 LEU A C 1
ATOM 1367 O O . LEU A 1 190 ? 2.753 4.601 0.109 1.00 98.00 190 LEU A O 1
ATOM 1371 N N . LEU A 1 191 ? 3.002 4.523 -2.126 1.00 97.25 191 LEU A N 1
ATOM 1372 C CA . LEU A 1 191 ? 4.162 3.651 -2.184 1.00 97.25 191 LEU A CA 1
ATOM 1373 C C . LEU A 1 191 ? 5.313 4.380 -2.882 1.00 97.25 191 LEU A C 1
ATOM 1375 O O . LEU A 1 191 ? 5.177 4.800 -4.031 1.00 97.25 191 LEU A O 1
ATOM 1379 N N . LEU A 1 192 ? 6.445 4.472 -2.189 1.00 94.44 192 LEU A N 1
ATOM 1380 C CA . LEU A 1 192 ? 7.743 4.777 -2.779 1.00 94.44 192 LEU A CA 1
ATOM 1381 C C . LEU A 1 192 ? 8.441 3.461 -3.113 1.00 94.44 192 LEU A C 1
ATOM 1383 O O . LEU A 1 192 ? 8.561 2.589 -2.242 1.00 94.44 192 LEU A O 1
ATOM 1387 N N . HIS A 1 193 ? 8.850 3.299 -4.365 1.00 92.12 193 HIS A N 1
ATOM 1388 C CA . HIS A 1 193 ? 9.404 2.043 -4.850 1.00 92.12 193 HIS A CA 1
ATOM 1389 C C . HIS A 1 193 ? 10.501 2.241 -5.896 1.00 92.12 193 HIS A C 1
ATOM 1391 O O . HIS A 1 193 ? 10.617 3.284 -6.537 1.00 92.12 193 HIS A O 1
ATOM 1397 N N . MET A 1 194 ? 11.282 1.189 -6.106 1.00 85.31 194 MET A N 1
ATOM 1398 C CA . MET A 1 194 ? 12.231 1.103 -7.203 1.00 85.31 194 MET A CA 1
ATOM 1399 C C . MET A 1 194 ? 11.513 0.903 -8.549 1.00 85.31 194 MET A C 1
ATOM 1401 O O . MET A 1 194 ? 10.452 0.269 -8.606 1.00 85.31 194 MET A O 1
ATOM 1405 N N . PRO A 1 195 ? 12.093 1.432 -9.636 1.00 82.62 195 PRO A N 1
ATOM 1406 C CA . PRO A 1 195 ? 13.441 1.966 -9.747 1.00 82.62 195 PRO A CA 1
ATOM 1407 C C . PRO A 1 195 ? 13.481 3.447 -9.360 1.00 82.62 195 PRO A C 1
ATOM 1409 O O . PRO A 1 195 ? 12.498 4.164 -9.473 1.00 82.62 195 PRO A O 1
ATOM 1412 N N . MET A 1 196 ? 14.644 3.932 -8.926 1.00 79.00 196 MET A N 1
ATOM 1413 C CA . MET A 1 196 ? 14.914 5.369 -8.765 1.00 79.00 196 MET A CA 1
ATOM 1414 C C . MET A 1 196 ? 13.940 6.139 -7.845 1.00 79.00 196 MET A C 1
ATOM 1416 O O . MET A 1 196 ? 13.754 7.342 -8.047 1.00 79.00 196 MET A O 1
ATOM 1420 N N . GLY A 1 197 ? 13.348 5.494 -6.834 1.00 82.25 197 GLY A N 1
ATOM 1421 C CA . GLY A 1 197 ? 12.431 6.137 -5.884 1.00 82.25 197 GLY A CA 1
ATOM 1422 C C . GLY A 1 197 ? 11.191 6.723 -6.564 1.00 82.25 197 GLY A C 1
ATOM 1423 O O . GLY A 1 197 ? 10.869 7.897 -6.369 1.00 82.25 197 GLY A O 1
ATOM 1424 N N . GLU A 1 198 ? 10.558 5.936 -7.429 1.00 90.31 198 GLU A N 1
ATOM 1425 C CA . GLU A 1 198 ? 9.280 6.231 -8.069 1.00 90.31 198 GLU A CA 1
ATOM 1426 C C . GLU A 1 198 ? 8.114 6.247 -7.077 1.00 90.31 198 GLU A C 1
ATOM 1428 O O . GLU A 1 198 ? 8.202 5.756 -5.951 1.00 90.31 198 GLU A O 1
ATOM 1433 N N . VAL A 1 199 ? 6.998 6.830 -7.521 1.00 94.62 199 VAL A N 1
ATOM 1434 C CA . VAL A 1 199 ? 5.792 7.000 -6.714 1.00 94.62 199 VAL A CA 1
ATOM 1435 C C . VAL A 1 199 ? 4.627 6.278 -7.376 1.00 94.62 199 VAL A C 1
ATOM 1437 O O . VAL A 1 199 ? 4.266 6.568 -8.516 1.00 94.62 199 VAL A O 1
ATOM 1440 N N . SER A 1 200 ? 3.989 5.390 -6.623 1.00 96.19 200 SER A N 1
ATOM 1441 C CA . SER A 1 200 ? 2.708 4.785 -6.976 1.00 96.19 200 SER A CA 1
ATOM 1442 C C . SER A 1 200 ? 1.715 4.961 -5.837 1.00 96.19 200 SER A C 1
ATOM 1444 O O . SER A 1 200 ? 2.094 5.150 -4.683 1.00 96.19 200 SER A O 1
ATOM 1446 N N . PHE A 1 201 ? 0.424 4.883 -6.135 1.00 97.44 201 PHE A N 1
ATOM 1447 C CA . PHE A 1 201 ? -0.603 4.855 -5.100 1.00 97.44 201 PHE A CA 1
ATOM 1448 C C . PHE A 1 201 ? -1.726 3.880 -5.436 1.00 97.44 201 PHE A C 1
ATOM 1450 O O . PHE A 1 201 ? -1.936 3.512 -6.591 1.00 97.44 201 PHE A O 1
ATOM 1457 N N . ALA A 1 202 ? -2.460 3.476 -4.408 1.00 97.44 202 ALA A N 1
ATOM 1458 C CA . ALA A 1 202 ? -3.670 2.680 -4.527 1.00 97.44 202 ALA A CA 1
ATOM 1459 C C . ALA A 1 202 ? -4.665 3.101 -3.445 1.00 97.44 202 ALA A C 1
ATOM 1461 O O . ALA A 1 202 ? -4.276 3.558 -2.369 1.00 97.44 202 ALA A O 1
ATOM 1462 N N . ARG A 1 203 ? -5.959 2.949 -3.706 1.00 95.38 203 ARG A N 1
ATOM 1463 C CA . ARG A 1 203 ? -6.990 3.010 -2.667 1.00 95.38 203 ARG A CA 1
ATOM 1464 C C . ARG A 1 203 ? -7.239 1.612 -2.132 1.00 95.38 203 ARG A C 1
ATOM 1466 O O . ARG A 1 203 ? -7.061 0.621 -2.839 1.00 95.38 203 ARG A O 1
ATOM 1473 N N . LEU A 1 204 ? -7.666 1.513 -0.876 1.00 93.44 204 LEU A N 1
ATOM 1474 C CA . LEU A 1 204 ? -7.950 0.200 -0.306 1.00 93.44 204 LEU A CA 1
ATOM 1475 C C . LEU A 1 204 ? -9.061 -0.509 -1.098 1.00 93.44 204 LEU A C 1
ATOM 1477 O O . LEU A 1 204 ? -10.164 0.024 -1.241 1.00 93.44 204 LEU A O 1
ATOM 1481 N N . GLY A 1 205 ? -8.760 -1.717 -1.578 1.00 91.56 205 GLY A N 1
ATOM 1482 C CA . GLY A 1 205 ? -9.635 -2.512 -2.442 1.00 91.56 205 GLY A CA 1
ATOM 1483 C C . GLY A 1 205 ? -9.343 -2.383 -3.940 1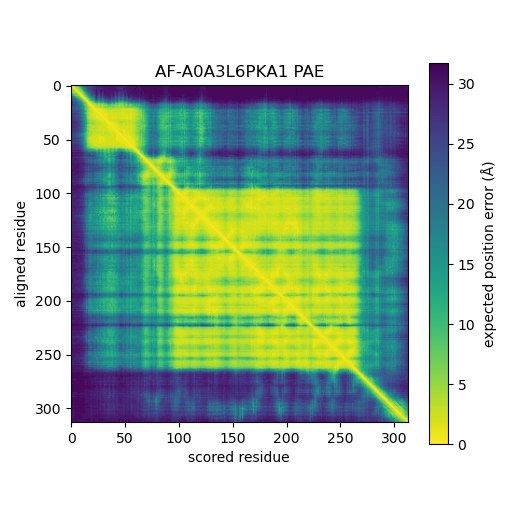.00 91.56 205 GLY A C 1
ATOM 1484 O O . GLY A 1 205 ? -9.967 -3.100 -4.718 1.00 91.56 205 GLY A O 1
ATOM 1485 N N . ASP A 1 206 ? -8.415 -1.514 -4.348 1.00 95.25 206 ASP A N 1
ATOM 1486 C CA . ASP A 1 206 ? -7.884 -1.534 -5.710 1.00 95.25 206 ASP A CA 1
ATOM 1487 C C . ASP A 1 206 ? -7.034 -2.803 -5.925 1.00 95.25 206 ASP A C 1
ATOM 1489 O O . ASP A 1 206 ? -6.390 -3.312 -5.006 1.00 95.25 206 ASP A O 1
ATOM 1493 N N . ASP A 1 207 ? -7.030 -3.311 -7.154 1.00 95.44 207 ASP A N 1
ATOM 1494 C CA . ASP A 1 207 ? -6.275 -4.490 -7.598 1.00 95.44 207 ASP A CA 1
ATOM 1495 C C . ASP A 1 207 ? -4.967 -4.125 -8.321 1.00 95.44 207 ASP A C 1
ATOM 1497 O O . ASP A 1 207 ? -4.140 -4.997 -8.610 1.00 95.44 207 ASP A O 1
ATOM 1501 N N . ARG A 1 208 ? -4.762 -2.831 -8.602 1.00 95.94 208 ARG A N 1
ATOM 1502 C CA . ARG A 1 208 ? -3.602 -2.294 -9.318 1.00 95.94 208 ARG A CA 1
ATOM 1503 C C . ARG A 1 208 ? -2.981 -1.095 -8.610 1.00 95.94 208 ARG A C 1
ATOM 1505 O O . ARG A 1 208 ? -3.675 -0.292 -7.991 1.00 95.94 208 ARG A O 1
ATOM 1512 N N . TRP A 1 209 ? -1.666 -0.949 -8.766 1.00 97.56 209 TRP A N 1
ATOM 1513 C CA . TRP A 1 209 ? -0.961 0.286 -8.430 1.00 97.56 209 TRP A CA 1
ATOM 1514 C C . TRP A 1 209 ? -1.145 1.307 -9.555 1.00 97.56 209 TRP A C 1
ATOM 1516 O O . TRP A 1 209 ? -0.949 0.990 -10.729 1.00 97.56 209 TRP A O 1
ATOM 1526 N N . THR A 1 210 ? -1.501 2.540 -9.199 1.00 96.38 210 THR A N 1
ATOM 1527 C CA . THR A 1 210 ? -1.508 3.675 -10.126 1.00 96.38 210 THR A CA 1
ATOM 1528 C C . THR A 1 210 ? -0.161 4.380 -10.041 1.00 96.38 210 THR A C 1
ATOM 1530 O O . THR A 1 210 ? 0.138 5.030 -9.038 1.00 96.38 210 THR A O 1
ATOM 1533 N N . TRP A 1 211 ? 0.652 4.241 -11.086 1.00 94.44 211 TRP A N 1
ATOM 1534 C CA . TRP A 1 211 ? 1.939 4.925 -11.192 1.00 94.44 211 TRP A CA 1
ATOM 1535 C C . TRP A 1 211 ? 1.747 6.426 -11.421 1.00 94.44 211 TRP A C 1
ATOM 1537 O O . TRP A 1 211 ? 0.942 6.842 -12.260 1.00 94.44 211 TRP A O 1
ATOM 1547 N N . VAL A 1 212 ? 2.495 7.247 -10.682 1.00 93.44 212 VAL A N 1
ATOM 1548 C CA . VAL A 1 212 ? 2.505 8.702 -10.845 1.00 93.44 212 VAL A CA 1
ATOM 1549 C C . VAL A 1 212 ? 3.677 9.087 -11.742 1.00 93.44 212 VAL A C 1
ATOM 1551 O O . VAL A 1 212 ? 4.786 9.338 -11.273 1.00 93.44 212 VAL A O 1
ATOM 1554 N N . ALA A 1 213 ? 3.415 9.129 -13.048 1.00 89.25 213 ALA A N 1
ATOM 1555 C CA . ALA A 1 213 ? 4.428 9.438 -14.051 1.00 89.25 213 ALA A CA 1
ATOM 1556 C C . ALA A 1 213 ? 5.067 10.825 -13.818 1.00 89.25 213 ALA A C 1
ATOM 1558 O O . ALA A 1 213 ? 4.333 11.804 -13.629 1.00 89.25 213 ALA A O 1
ATOM 1559 N N . PRO A 1 214 ? 6.407 10.955 -13.859 1.00 87.19 214 PRO A N 1
ATOM 1560 C CA . PRO A 1 214 ? 7.069 12.252 -13.809 1.00 87.19 214 PRO A CA 1
ATOM 1561 C C . PRO A 1 214 ? 6.836 13.062 -15.089 1.00 87.19 214 PRO A C 1
ATOM 1563 O O . PRO A 1 214 ? 6.644 12.507 -16.172 1.00 87.19 214 PRO A O 1
ATOM 1566 N N . GLY A 1 215 ? 6.891 14.389 -14.974 1.00 84.12 215 GLY A N 1
ATOM 1567 C CA . GLY A 1 215 ? 6.748 15.314 -16.099 1.00 84.12 215 GLY A CA 1
ATOM 1568 C C . GLY A 1 215 ? 5.793 16.473 -15.826 1.00 84.12 215 GLY A C 1
ATOM 1569 O O . GLY A 1 215 ? 5.168 16.557 -14.771 1.00 84.12 215 GLY A O 1
ATOM 1570 N N . ASP A 1 216 ? 5.664 17.368 -16.806 1.00 75.94 216 ASP A N 1
ATOM 1571 C CA . ASP A 1 216 ? 4.943 18.643 -16.662 1.00 75.94 216 ASP A CA 1
ATOM 1572 C C . ASP A 1 216 ? 3.467 18.475 -16.274 1.00 75.94 216 ASP A C 1
ATOM 1574 O O . ASP A 1 216 ? 2.907 19.329 -15.591 1.00 75.94 216 ASP A O 1
ATOM 1578 N N . GLY A 1 217 ? 2.842 17.359 -16.665 1.00 81.75 217 GLY A N 1
ATOM 1579 C CA . GLY A 1 217 ? 1.455 17.053 -16.309 1.00 81.75 217 GLY A CA 1
ATOM 1580 C C . GLY A 1 217 ? 1.244 16.805 -14.813 1.00 81.75 217 GLY A C 1
ATOM 1581 O O . GLY A 1 217 ? 0.210 17.193 -14.277 1.00 81.75 217 GLY A O 1
ATOM 1582 N N . THR A 1 218 ? 2.217 16.192 -14.131 1.00 85.12 218 THR A N 1
ATOM 1583 C CA . THR A 1 218 ? 2.147 15.928 -12.685 1.00 85.12 218 THR A CA 1
ATOM 1584 C C . THR A 1 218 ? 2.966 16.918 -11.871 1.00 85.12 218 THR A C 1
ATOM 1586 O O . THR A 1 218 ? 2.697 17.074 -10.691 1.00 85.12 218 THR A O 1
ATOM 1589 N N . GLY A 1 219 ? 3.959 17.593 -12.451 1.00 84.44 219 GLY A N 1
ATOM 1590 C CA . GLY A 1 219 ? 4.885 18.466 -11.724 1.00 84.44 219 GLY A CA 1
ATOM 1591 C C . GLY A 1 219 ? 5.961 17.715 -10.928 1.00 84.44 219 GLY A C 1
ATOM 1592 O O . GLY A 1 219 ? 6.722 18.347 -10.190 1.00 84.44 219 GLY A O 1
ATOM 1593 N N . LEU A 1 220 ? 6.051 16.385 -11.062 1.00 85.75 220 LEU A N 1
ATOM 1594 C CA . LEU A 1 220 ? 7.143 15.602 -10.482 1.00 85.75 220 LEU A CA 1
ATOM 1595 C C . LEU A 1 220 ? 8.390 15.676 -11.384 1.00 85.75 220 LEU A C 1
ATOM 1597 O O . LEU A 1 220 ? 8.271 15.535 -12.606 1.00 85.75 220 LEU A O 1
ATOM 1601 N N . PRO A 1 221 ? 9.592 15.877 -10.815 1.00 80.25 221 PRO A N 1
ATOM 1602 C CA . PRO A 1 221 ? 10.830 15.900 -11.581 1.00 80.25 221 PRO A CA 1
ATOM 1603 C C . PRO A 1 221 ? 11.154 14.517 -12.158 1.00 80.25 221 PRO A C 1
ATOM 1605 O O . PRO A 1 221 ? 10.901 13.493 -11.529 1.00 80.25 221 PRO A O 1
ATOM 1608 N N . TRP A 1 222 ? 11.793 14.490 -13.328 1.00 69.75 222 TRP A N 1
ATOM 1609 C CA . TRP A 1 222 ? 12.390 13.266 -13.865 1.00 69.75 222 TRP A CA 1
ATOM 1610 C C . TRP A 1 222 ? 13.480 12.731 -12.925 1.00 69.75 222 TRP A C 1
ATOM 1612 O O . TRP A 1 222 ? 14.306 13.504 -12.437 1.00 69.75 222 TRP A O 1
ATOM 1622 N N . ARG A 1 223 ? 13.501 11.405 -12.718 1.00 67.88 223 ARG A N 1
ATOM 1623 C CA . ARG A 1 223 ? 14.367 10.695 -11.754 1.00 67.88 223 ARG A CA 1
ATOM 1624 C C . ARG A 1 223 ? 14.136 11.182 -10.321 1.00 67.88 223 ARG A C 1
ATOM 1626 O O . ARG A 1 223 ? 14.784 12.093 -9.795 1.00 67.88 223 ARG A O 1
ATOM 1633 N N . CYS A 1 224 ? 13.135 10.556 -9.727 1.00 65.62 224 CYS A N 1
ATOM 1634 C CA . CYS A 1 224 ? 12.412 11.037 -8.569 1.00 65.62 224 CYS A CA 1
ATOM 1635 C C . CYS A 1 224 ? 13.225 10.962 -7.268 1.00 65.62 224 CYS A C 1
ATOM 1637 O O . CYS A 1 224 ? 13.165 11.914 -6.491 1.00 65.62 224 CYS A O 1
ATOM 1639 N N . PHE A 1 225 ? 14.051 9.921 -7.088 1.00 79.75 225 PHE A N 1
ATOM 1640 C CA . PHE A 1 225 ? 14.918 9.664 -5.925 1.00 79.75 225 PHE A CA 1
ATOM 1641 C C . PHE A 1 225 ? 14.262 10.082 -4.597 1.00 79.75 225 PHE A C 1
ATOM 1643 O O . PHE A 1 225 ? 14.879 10.769 -3.776 1.00 79.75 225 PHE A O 1
ATOM 1650 N N . TYR A 1 226 ? 12.977 9.749 -4.431 1.00 85.56 226 TYR A N 1
ATOM 1651 C CA . TYR A 1 226 ? 12.263 9.997 -3.187 1.00 85.56 226 TYR A CA 1
ATOM 1652 C C . TYR A 1 226 ? 12.725 8.985 -2.142 1.00 85.56 226 TYR A C 1
ATOM 1654 O O . TYR A 1 226 ? 12.711 7.786 -2.392 1.00 85.56 226 TYR A O 1
ATOM 1662 N N . GLU A 1 227 ? 13.143 9.479 -0.980 1.00 84.00 227 GLU A N 1
ATOM 1663 C CA . GLU A 1 227 ? 13.651 8.648 0.119 1.00 84.00 227 GLU A CA 1
ATOM 1664 C C . GLU A 1 227 ? 12.632 8.493 1.245 1.00 84.00 227 GLU A C 1
ATOM 1666 O O . GLU A 1 227 ? 12.656 7.500 1.971 1.00 84.00 227 GLU A O 1
ATOM 1671 N N . ASP A 1 228 ? 11.740 9.472 1.409 1.00 88.19 228 ASP A N 1
ATOM 1672 C CA . ASP A 1 228 ? 10.701 9.419 2.429 1.00 88.19 228 ASP A CA 1
ATOM 1673 C C . ASP A 1 228 ? 9.452 10.191 2.009 1.00 88.19 228 ASP A C 1
ATOM 1675 O O . ASP A 1 228 ? 9.482 11.065 1.135 1.00 88.19 228 ASP A O 1
ATOM 1679 N N . ALA A 1 229 ? 8.341 9.869 2.662 1.00 92.94 229 ALA A N 1
ATOM 1680 C CA . ALA A 1 229 ? 7.081 10.557 2.472 1.00 92.94 229 ALA A CA 1
ATOM 1681 C C . ALA A 1 229 ? 6.261 10.599 3.763 1.00 92.94 229 ALA A C 1
ATOM 1683 O O . ALA A 1 229 ? 6.411 9.775 4.665 1.00 92.94 229 ALA A O 1
ATOM 1684 N N . MET A 1 230 ? 5.332 11.546 3.822 1.00 92.31 230 MET A N 1
ATOM 1685 C CA . MET A 1 230 ? 4.332 11.631 4.882 1.00 92.31 230 MET A CA 1
ATOM 1686 C C . MET A 1 230 ? 3.003 12.147 4.337 1.00 92.31 230 MET A C 1
ATOM 1688 O O . MET A 1 230 ? 2.945 12.689 3.236 1.00 92.31 230 MET A O 1
ATOM 1692 N N . TYR A 1 231 ? 1.941 12.014 5.124 1.00 94.19 231 TYR A N 1
ATOM 1693 C CA . TYR A 1 231 ? 0.633 12.585 4.825 1.00 94.19 231 TYR A CA 1
ATOM 1694 C C . TYR A 1 231 ? 0.257 13.620 5.892 1.00 94.19 231 TYR A C 1
ATOM 1696 O O . TYR A 1 231 ? 0.447 13.364 7.080 1.00 94.19 231 TYR A O 1
ATOM 1704 N N . SER A 1 232 ? -0.277 14.766 5.464 1.00 91.88 232 SER A N 1
ATOM 1705 C CA . SER A 1 232 ? -0.847 15.810 6.325 1.00 91.88 232 SER A CA 1
ATOM 1706 C C . SER A 1 232 ? -2.363 15.779 6.193 1.00 91.88 232 SER A C 1
ATOM 1708 O O . SER A 1 232 ? -2.893 16.004 5.105 1.00 91.88 232 SER A O 1
ATOM 1710 N N . ASP A 1 233 ? -3.069 15.522 7.291 1.00 88.56 233 ASP A N 1
ATOM 1711 C CA . ASP A 1 233 ? -4.530 15.620 7.345 1.00 88.56 233 ASP A CA 1
ATOM 1712 C C . ASP A 1 233 ? -5.019 17.076 7.320 1.00 88.56 233 ASP A C 1
ATOM 1714 O O . ASP A 1 233 ? -6.109 17.340 6.817 1.00 88.56 233 ASP A O 1
ATOM 1718 N N . VAL A 1 234 ? -4.193 18.020 7.785 1.00 89.12 234 VAL A N 1
ATOM 1719 C CA . VAL A 1 234 ? -4.463 19.467 7.746 1.00 89.12 234 VAL A CA 1
ATOM 1720 C C . VAL A 1 234 ? -4.597 19.965 6.310 1.00 89.12 234 VAL A C 1
ATOM 1722 O O . VAL A 1 234 ? -5.564 20.647 5.979 1.00 89.12 234 VAL A O 1
ATOM 1725 N N . ASP A 1 235 ? -3.644 19.597 5.454 1.00 91.56 235 ASP A N 1
ATOM 1726 C CA . ASP A 1 235 ? -3.622 20.045 4.057 1.00 91.56 235 ASP A CA 1
ATOM 1727 C C . ASP A 1 235 ? -4.308 19.047 3.120 1.00 91.56 235 ASP A C 1
ATOM 1729 O O . ASP A 1 235 ? -4.613 19.376 1.978 1.00 91.56 235 ASP A O 1
ATOM 1733 N N . SER A 1 236 ? -4.547 17.821 3.599 1.00 93.94 236 SER A N 1
ATOM 1734 C CA . SER A 1 236 ? -4.989 16.673 2.800 1.00 93.94 236 SER A CA 1
ATOM 1735 C C . SER A 1 236 ? -4.035 16.339 1.644 1.00 93.94 236 SER A C 1
ATOM 1737 O O . SER A 1 236 ? -4.465 15.984 0.547 1.00 93.94 236 SER A O 1
ATOM 1739 N N . LEU A 1 237 ? -2.725 16.443 1.898 1.00 96.38 237 LEU A N 1
ATOM 1740 C CA . LEU A 1 237 ? -1.657 16.244 0.914 1.00 96.38 237 LEU A CA 1
ATOM 1741 C C . LEU A 1 237 ? -0.625 15.228 1.394 1.00 96.38 237 LEU A C 1
ATOM 1743 O O . LEU A 1 237 ? -0.324 15.126 2.587 1.00 96.38 237 LEU A O 1
ATOM 1747 N N . PHE A 1 238 ? -0.011 14.539 0.436 1.00 97.00 238 PHE A N 1
ATOM 1748 C CA . PHE A 1 238 ? 1.245 13.840 0.667 1.00 97.00 238 PHE A CA 1
ATOM 1749 C C . PHE A 1 238 ? 2.414 14.804 0.492 1.00 97.00 238 PHE A C 1
ATOM 1751 O O . PHE A 1 238 ? 2.384 15.678 -0.367 1.00 97.00 238 PHE A O 1
ATOM 1758 N N . TYR A 1 239 ? 3.458 14.627 1.287 1.00 95.25 239 TYR A N 1
ATOM 1759 C CA . TYR A 1 239 ? 4.716 15.348 1.168 1.00 95.25 239 TYR A CA 1
ATOM 1760 C C . TYR A 1 239 ? 5.814 14.343 0.870 1.00 95.25 239 TYR A C 1
ATOM 1762 O O . TYR A 1 239 ? 5.914 13.325 1.551 1.00 95.25 239 TYR A O 1
ATOM 1770 N N . LEU A 1 240 ? 6.620 14.637 -0.142 1.00 93.62 240 LEU A N 1
ATOM 1771 C CA . LEU A 1 240 ? 7.671 13.770 -0.651 1.00 93.62 240 LEU A CA 1
ATOM 1772 C C . LEU A 1 240 ? 9.029 14.438 -0.430 1.00 93.62 240 LEU A C 1
ATOM 1774 O O . LEU A 1 240 ? 9.200 15.611 -0.776 1.00 93.62 240 LEU A O 1
ATOM 1778 N N . VAL A 1 241 ? 9.989 13.692 0.114 1.00 90.75 241 VAL A N 1
ATOM 1779 C CA . VAL A 1 241 ? 11.359 14.150 0.376 1.00 90.75 241 VAL A CA 1
ATOM 1780 C C . VAL A 1 241 ? 12.316 13.438 -0.571 1.00 90.75 241 VAL A C 1
ATOM 1782 O O . VAL A 1 241 ? 12.322 12.211 -0.650 1.00 90.75 241 VAL A O 1
ATOM 1785 N N . ARG A 1 242 ? 13.128 14.208 -1.297 1.00 87.12 242 ARG A N 1
ATOM 1786 C CA . ARG A 1 242 ? 14.127 13.691 -2.249 1.00 87.12 242 ARG A CA 1
ATOM 1787 C C . ARG A 1 242 ? 15.507 13.586 -1.607 1.00 87.12 242 ARG A C 1
ATOM 1789 O O . ARG A 1 242 ? 15.803 14.315 -0.662 1.00 87.12 242 ARG A O 1
ATOM 1796 N N . THR A 1 243 ? 16.396 12.777 -2.187 1.00 81.62 243 THR A N 1
ATOM 1797 C CA . THR A 1 243 ? 17.809 12.655 -1.763 1.00 81.62 243 THR A CA 1
ATOM 1798 C C . THR A 1 243 ? 18.558 13.998 -1.712 1.00 81.62 243 THR A C 1
ATOM 1800 O O . THR A 1 243 ? 19.485 14.176 -0.925 1.00 81.62 243 THR A O 1
ATOM 1803 N N . ASP A 1 244 ? 18.175 14.984 -2.533 1.00 81.69 244 ASP A N 1
ATOM 1804 C CA . ASP A 1 244 ? 18.748 16.343 -2.506 1.00 81.69 244 ASP A CA 1
ATOM 1805 C C . ASP A 1 244 ? 18.140 17.248 -1.414 1.00 81.69 244 ASP A C 1
ATOM 1807 O O . ASP A 1 244 ? 18.402 18.451 -1.382 1.00 81.69 244 ASP A O 1
ATOM 1811 N N . SER A 1 245 ? 17.343 16.672 -0.509 1.00 82.38 245 SER A N 1
ATOM 1812 C CA . SER A 1 245 ? 16.573 17.354 0.537 1.00 82.38 245 SER A CA 1
ATOM 1813 C C . SER A 1 245 ? 15.499 18.319 0.019 1.00 82.38 245 SER A C 1
ATOM 1815 O O . SER A 1 245 ? 14.932 19.067 0.815 1.00 82.38 245 SER A O 1
ATOM 1817 N N . SER A 1 246 ? 15.189 18.316 -1.285 1.00 86.62 246 SER A N 1
ATOM 1818 C CA . SER A 1 246 ? 14.024 19.045 -1.792 1.00 86.62 246 SER A CA 1
ATOM 1819 C C . SER A 1 246 ? 12.730 18.379 -1.333 1.00 86.62 246 SER A C 1
ATOM 1821 O O . SER A 1 246 ? 12.653 17.155 -1.184 1.00 86.62 246 SER A O 1
ATOM 1823 N N . ILE A 1 247 ? 11.709 19.206 -1.106 1.00 90.81 247 ILE A N 1
ATOM 1824 C CA . ILE A 1 247 ? 10.392 18.761 -0.646 1.00 90.81 247 ILE A CA 1
ATOM 1825 C C . ILE A 1 247 ? 9.341 19.235 -1.640 1.00 90.81 247 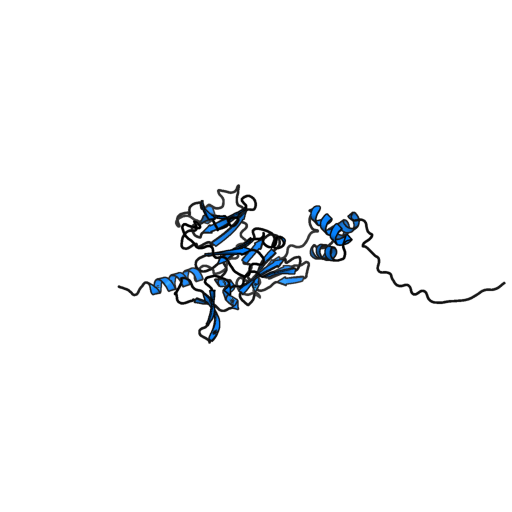ILE A C 1
ATOM 1827 O O . ILE A 1 247 ? 9.323 20.406 -2.032 1.00 90.81 247 ILE A O 1
ATOM 1831 N N . GLY A 1 248 ? 8.450 18.327 -2.027 1.00 91.94 248 GLY A N 1
ATOM 1832 C CA . GLY A 1 248 ? 7.252 18.640 -2.800 1.00 91.94 248 GLY A CA 1
ATOM 1833 C C . GLY A 1 248 ? 5.999 18.100 -2.125 1.00 91.94 248 GLY A C 1
ATOM 1834 O O . GLY A 1 248 ? 6.068 17.101 -1.412 1.00 91.94 248 GLY A O 1
ATOM 1835 N N . SER A 1 249 ? 4.859 18.747 -2.347 1.00 95.38 249 SER A N 1
ATOM 1836 C CA . SER A 1 249 ? 3.558 18.142 -2.071 1.00 95.38 249 SER A CA 1
ATOM 1837 C C . SER A 1 249 ? 3.063 17.352 -3.273 1.00 95.38 249 SER A C 1
ATOM 1839 O O . SER A 1 249 ? 3.449 17.634 -4.406 1.00 95.38 249 SER A O 1
ATOM 1841 N N . LEU A 1 250 ? 2.187 16.389 -3.010 1.00 96.69 250 LEU A N 1
ATOM 1842 C CA . LEU A 1 250 ? 1.459 15.585 -3.974 1.00 96.69 250 LEU A CA 1
ATOM 1843 C C . LEU A 1 250 ? -0.012 15.509 -3.540 1.00 96.69 250 LEU A C 1
ATOM 1845 O O . LEU A 1 250 ? -0.339 14.968 -2.481 1.00 96.69 250 LEU A O 1
ATOM 1849 N N . ASP A 1 251 ? -0.888 16.059 -4.374 1.00 96.19 251 ASP A N 1
ATOM 1850 C CA . ASP A 1 251 ? -2.340 15.988 -4.247 1.00 96.19 251 ASP A CA 1
ATOM 1851 C C . ASP A 1 251 ? -2.880 14.815 -5.073 1.00 96.19 251 ASP A C 1
ATOM 1853 O O . ASP A 1 251 ? -2.624 14.722 -6.276 1.00 96.19 251 ASP A O 1
ATOM 1857 N N . LEU A 1 252 ? -3.631 13.927 -4.419 1.00 95.44 252 LEU A N 1
ATOM 1858 C CA . LEU A 1 252 ? -4.265 12.744 -5.015 1.00 95.44 252 LEU A CA 1
ATOM 1859 C C . LEU A 1 252 ? -5.803 12.781 -4.923 1.00 95.44 252 LEU A C 1
ATOM 1861 O O . LEU A 1 252 ? -6.466 11.775 -5.204 1.00 95.44 252 LEU A O 1
ATOM 1865 N N . ASN A 1 253 ? -6.381 13.912 -4.503 1.00 90.19 253 ASN A N 1
ATOM 1866 C CA . ASN A 1 253 ? -7.825 14.062 -4.301 1.00 90.19 253 ASN A CA 1
ATOM 1867 C C . ASN A 1 253 ? -8.576 14.402 -5.598 1.00 90.19 253 ASN A C 1
ATOM 1869 O O . ASN A 1 253 ? -9.775 14.146 -5.700 1.00 90.19 253 ASN A O 1
ATOM 1873 N N . GLY A 1 254 ? -7.880 14.979 -6.581 1.00 87.00 254 GLY A N 1
ATOM 1874 C CA . GLY A 1 254 ? -8.429 15.311 -7.895 1.00 87.00 254 GLY A CA 1
ATOM 1875 C C . GLY A 1 254 ? -8.535 14.116 -8.852 1.00 87.00 254 GLY A C 1
ATOM 1876 O O . GLY A 1 254 ? -8.220 12.976 -8.517 1.00 87.00 254 GLY A O 1
ATOM 1877 N N . SER A 1 255 ? -8.948 14.394 -10.091 1.00 85.94 255 SER A N 1
ATOM 1878 C CA . SER A 1 255 ? -9.005 13.404 -11.181 1.00 85.94 255 SER A CA 1
ATOM 1879 C C . SER A 1 255 ? -7.628 12.931 -11.655 1.00 85.94 255 SER A C 1
ATOM 1881 O O . SER A 1 255 ? -7.526 11.891 -12.300 1.00 85.94 255 SER A O 1
ATOM 1883 N N . SER A 1 256 ? -6.579 13.698 -11.362 1.00 89.50 256 SER A N 1
ATOM 1884 C CA . SER A 1 256 ? -5.192 13.398 -11.709 1.00 89.50 256 SER A CA 1
ATOM 1885 C C . SER A 1 256 ? -4.256 13.853 -10.585 1.00 89.50 256 SER A C 1
ATOM 1887 O O . SER A 1 256 ? -4.543 14.874 -9.954 1.00 89.50 256 SER A O 1
ATOM 1889 N N . PRO A 1 257 ? -3.136 13.148 -10.351 1.00 95.12 257 PRO A N 1
ATOM 1890 C CA . PRO A 1 257 ? -2.124 13.574 -9.391 1.00 95.12 257 PRO A CA 1
ATOM 1891 C C . PRO A 1 257 ? -1.520 14.936 -9.748 1.00 95.12 257 PRO A C 1
ATOM 1893 O O . PRO A 1 257 ? -1.164 15.164 -10.905 1.00 95.12 257 PRO A O 1
ATOM 1896 N N . VAL A 1 258 ? -1.361 15.818 -8.758 1.00 95.50 258 VAL A N 1
ATOM 1897 C CA . VAL A 1 258 ? -0.716 17.129 -8.937 1.00 95.50 258 VAL A CA 1
ATOM 1898 C C . VAL A 1 258 ? 0.334 17.340 -7.859 1.00 95.50 258 VAL A C 1
ATOM 1900 O O . VAL A 1 258 ? 0.022 17.375 -6.673 1.00 95.50 258 VAL A O 1
ATOM 1903 N N . ALA A 1 259 ? 1.579 17.534 -8.272 1.00 94.00 259 ALA A N 1
ATOM 1904 C CA . ALA A 1 259 ? 2.701 17.813 -7.401 1.00 94.00 259 ALA A CA 1
ATOM 1905 C C . ALA A 1 259 ? 3.139 19.274 -7.492 1.00 94.00 259 ALA A C 1
ATOM 1907 O O . ALA A 1 259 ? 3.074 19.913 -8.545 1.00 94.00 259 ALA A O 1
ATOM 1908 N N . ARG A 1 260 ? 3.598 19.821 -6.365 1.00 92.38 260 ARG A N 1
ATOM 1909 C CA . ARG A 1 260 ? 4.138 21.181 -6.289 1.00 92.38 260 ARG A CA 1
ATOM 1910 C C . ARG A 1 260 ? 5.413 21.185 -5.475 1.00 92.38 260 ARG A C 1
ATOM 1912 O O . ARG A 1 260 ? 5.461 20.639 -4.377 1.00 92.38 260 ARG A O 1
ATOM 1919 N N . LYS A 1 261 ? 6.445 21.843 -5.992 1.00 91.44 261 LYS A N 1
ATOM 1920 C CA . LYS A 1 261 ? 7.679 22.060 -5.242 1.00 91.44 261 LYS A CA 1
ATOM 1921 C C . LYS A 1 261 ? 7.422 23.046 -4.102 1.00 91.44 261 LYS A C 1
ATOM 1923 O O . LYS A 1 261 ? 6.850 24.109 -4.329 1.00 91.44 261 LYS A O 1
ATOM 1928 N N . ILE A 1 262 ? 7.855 22.688 -2.898 1.00 90.44 262 ILE A N 1
ATOM 1929 C CA . ILE A 1 262 ? 7.719 23.514 -1.690 1.00 90.44 262 ILE A CA 1
ATOM 1930 C C . ILE A 1 262 ? 9.080 24.053 -1.272 1.00 90.44 262 ILE A C 1
ATOM 1932 O O . ILE A 1 262 ? 9.205 25.235 -0.964 1.00 90.44 262 ILE A O 1
ATOM 1936 N N . LEU A 1 263 ? 10.099 23.191 -1.264 1.00 87.88 263 LEU A N 1
ATOM 1937 C CA . LEU A 1 263 ? 11.456 23.551 -0.871 1.00 87.88 263 LEU A CA 1
ATOM 1938 C C . LEU A 1 263 ? 12.465 23.098 -1.921 1.00 87.88 263 LEU A C 1
ATOM 1940 O O . LEU A 1 263 ? 12.395 21.984 -2.447 1.00 87.88 263 LEU A O 1
ATOM 1944 N N . ASP A 1 264 ? 13.419 23.981 -2.202 1.00 84.06 264 ASP A N 1
ATOM 1945 C CA . ASP A 1 264 ? 14.588 23.679 -3.016 1.00 84.06 264 ASP A CA 1
ATOM 1946 C C . ASP A 1 264 ? 15.555 22.748 -2.282 1.00 84.06 264 ASP A C 1
ATOM 1948 O O . ASP A 1 264 ? 15.656 22.759 -1.055 1.00 84.06 264 ASP A O 1
ATOM 1952 N N . GLY A 1 265 ? 16.270 21.936 -3.061 1.00 72.88 265 GLY A N 1
ATOM 1953 C CA . GLY A 1 265 ? 17.311 21.067 -2.531 1.00 72.88 265 GLY A CA 1
ATOM 1954 C C . GLY A 1 265 ? 18.515 21.873 -2.056 1.00 72.88 265 GLY A C 1
ATOM 1955 O O . GLY A 1 265 ? 18.772 22.984 -2.530 1.00 72.88 265 GLY A O 1
ATOM 1956 N N . VAL A 1 266 ? 19.280 21.300 -1.134 1.00 66.38 266 VAL A N 1
ATOM 1957 C CA . VAL A 1 266 ? 20.488 21.944 -0.611 1.00 66.38 266 VAL A CA 1
ATOM 1958 C C . VAL A 1 266 ? 21.713 21.393 -1.354 1.00 66.38 266 VAL A C 1
ATOM 1960 O O . VAL A 1 266 ? 21.803 20.182 -1.568 1.00 66.38 266 VAL A O 1
ATOM 1963 N N . PRO A 1 267 ? 22.689 22.227 -1.767 1.00 57.06 267 PRO A N 1
ATOM 1964 C CA . PRO A 1 267 ? 23.897 21.734 -2.420 1.00 57.06 267 PRO A CA 1
ATOM 1965 C C . PRO A 1 267 ? 24.628 20.677 -1.577 1.00 57.06 267 PRO A C 1
ATOM 1967 O O . PRO A 1 267 ? 24.781 20.832 -0.360 1.00 57.06 267 PRO A O 1
ATOM 1970 N N . LYS A 1 268 ? 25.153 19.640 -2.249 1.00 54.09 268 LYS A N 1
ATOM 1971 C CA . LYS A 1 268 ? 25.854 18.470 -1.668 1.00 54.09 268 LYS A CA 1
ATOM 1972 C C . LYS A 1 268 ? 27.049 18.804 -0.751 1.00 54.09 268 LYS A C 1
ATOM 1974 O O . LYS A 1 268 ? 27.576 17.910 -0.100 1.00 54.09 268 LYS A O 1
ATOM 1979 N N . SER A 1 269 ? 27.492 20.063 -0.698 1.00 48.56 269 SER A N 1
ATOM 1980 C CA . SER A 1 269 ? 28.552 20.552 0.198 1.00 48.56 269 SER A CA 1
ATOM 1981 C C . SER A 1 269 ? 28.077 20.844 1.627 1.00 48.56 269 SER A C 1
ATOM 1983 O O . SER A 1 269 ? 28.892 21.161 2.492 1.00 48.56 269 SER A O 1
ATOM 1985 N N . SER A 1 270 ? 26.775 20.747 1.894 1.00 47.75 270 SER A N 1
ATOM 1986 C CA . SER A 1 270 ? 26.190 21.021 3.205 1.00 47.75 270 SER A CA 1
ATOM 1987 C C . SER A 1 270 ? 25.643 19.747 3.848 1.00 47.75 270 SER A C 1
ATOM 1989 O O . SER A 1 270 ? 25.094 18.873 3.185 1.00 47.75 270 SER A O 1
ATOM 1991 N N . THR A 1 271 ? 25.842 19.609 5.158 1.00 42.19 271 THR A N 1
ATOM 1992 C CA . THR A 1 271 ? 25.443 18.417 5.915 1.00 42.19 271 THR A CA 1
ATOM 1993 C C . THR A 1 271 ? 23.905 18.351 6.013 1.00 42.19 271 THR A C 1
ATOM 1995 O O . THR A 1 271 ? 23.326 19.252 6.631 1.00 42.19 271 THR A O 1
ATOM 1998 N N . PRO A 1 272 ? 23.232 17.307 5.481 1.00 42.47 272 PRO A N 1
ATOM 1999 C CA . PRO A 1 272 ? 21.761 17.233 5.422 1.00 42.47 272 PRO A CA 1
ATOM 2000 C C . PRO A 1 272 ? 21.074 17.306 6.797 1.00 42.47 272 PRO A C 1
ATOM 2002 O O . PRO A 1 272 ? 19.994 17.874 6.941 1.00 42.47 272 PRO A O 1
ATOM 2005 N N . ALA A 1 273 ? 21.749 16.825 7.848 1.00 42.09 273 ALA A N 1
ATOM 2006 C CA . ALA A 1 273 ? 21.217 16.752 9.211 1.00 42.09 273 ALA A CA 1
ATOM 2007 C C . ALA A 1 273 ? 20.887 18.115 9.862 1.00 42.09 273 ALA A C 1
ATOM 2009 O O . ALA A 1 273 ? 20.179 18.159 10.865 1.00 42.09 273 ALA A O 1
ATOM 2010 N N . LYS A 1 274 ? 21.384 19.244 9.330 1.00 36.09 274 LYS A N 1
ATOM 2011 C CA . LYS A 1 274 ? 21.220 20.565 9.971 1.00 36.09 274 LYS A CA 1
ATOM 2012 C C . LYS A 1 274 ? 19.947 21.323 9.574 1.00 36.09 274 LYS A C 1
ATOM 2014 O O . LYS A 1 274 ? 19.578 22.257 10.283 1.00 36.09 274 LYS A O 1
ATOM 2019 N N . TYR A 1 275 ? 19.261 20.946 8.493 1.00 38.53 275 TYR A N 1
ATOM 2020 C CA . TYR A 1 275 ? 18.163 21.761 7.945 1.00 38.53 275 TYR A CA 1
ATOM 2021 C C . TYR A 1 275 ? 16.763 21.372 8.439 1.00 38.53 275 TYR A C 1
ATOM 2023 O O . TYR A 1 275 ? 15.915 22.251 8.591 1.00 38.53 275 TYR A O 1
ATOM 2031 N N . LEU A 1 276 ? 16.544 20.111 8.825 1.00 41.97 276 LEU A N 1
ATOM 2032 C CA . LEU A 1 276 ? 15.270 19.653 9.405 1.00 41.97 276 LEU A CA 1
ATOM 2033 C C . LEU A 1 276 ? 14.941 20.310 10.762 1.00 41.97 276 LEU A C 1
ATOM 2035 O O . LEU A 1 276 ? 13.780 20.377 11.158 1.00 41.97 276 LEU A O 1
ATOM 2039 N N . PHE A 1 277 ? 15.933 20.864 11.467 1.00 35.31 277 PHE A N 1
ATOM 2040 C CA . PHE A 1 277 ? 15.722 21.507 12.770 1.00 35.31 277 PHE A CA 1
ATOM 2041 C C . PHE A 1 277 ? 15.250 22.965 12.694 1.00 35.31 277 PHE A C 1
ATOM 2043 O O . PHE A 1 277 ? 14.750 23.482 13.695 1.00 35.31 277 PHE A O 1
ATOM 2050 N N . ARG A 1 278 ? 15.383 23.649 11.546 1.00 32.16 278 ARG A N 1
ATOM 2051 C CA . ARG A 1 278 ? 15.156 25.106 11.472 1.00 32.16 278 ARG A CA 1
ATOM 2052 C C . ARG A 1 278 ? 13.710 25.513 11.150 1.00 32.16 278 ARG A C 1
ATOM 2054 O O . ARG A 1 278 ? 13.349 26.655 11.412 1.00 32.16 278 ARG A O 1
ATOM 2061 N N . HIS A 1 279 ? 12.866 24.592 10.677 1.00 32.34 279 HIS A N 1
ATOM 2062 C CA . HIS A 1 279 ? 11.466 24.861 10.291 1.00 32.34 279 HIS A CA 1
ATOM 2063 C C . HIS A 1 279 ? 10.438 24.116 11.163 1.00 32.34 279 HIS A C 1
ATOM 2065 O O . HIS A 1 279 ? 9.385 23.680 10.704 1.00 32.34 279 HIS A O 1
ATOM 2071 N N . ARG A 1 280 ? 10.746 23.999 12.460 1.00 32.19 280 ARG A N 1
ATOM 2072 C CA . ARG A 1 280 ? 10.014 23.200 13.453 1.00 32.19 280 ARG A CA 1
ATOM 2073 C C . ARG A 1 280 ? 8.558 23.573 13.817 1.00 32.19 280 ARG A C 1
ATOM 2075 O O . ARG A 1 280 ? 8.033 22.825 14.637 1.00 32.19 280 ARG A O 1
ATOM 2082 N N . PRO A 1 281 ? 7.847 24.598 13.292 1.00 30.48 281 PRO A N 1
ATOM 2083 C CA . PRO A 1 281 ? 6.436 24.716 13.659 1.00 30.48 281 PRO A CA 1
ATOM 2084 C C . PRO A 1 281 ? 5.499 23.745 12.924 1.00 30.48 281 PRO A C 1
ATOM 2086 O O . PRO A 1 281 ? 4.382 23.588 13.395 1.00 30.48 281 PRO A O 1
ATOM 2089 N N . VAL A 1 282 ? 5.889 23.119 11.798 1.00 34.91 282 VAL A N 1
ATOM 2090 C CA . VAL A 1 282 ? 4.880 22.485 10.909 1.00 34.91 282 VAL A CA 1
ATOM 2091 C C . VAL A 1 282 ? 5.093 20.998 10.617 1.00 34.91 282 VAL A C 1
ATOM 2093 O O . VAL A 1 282 ? 4.120 20.304 10.349 1.00 34.91 282 VAL A O 1
ATOM 2096 N N . ILE A 1 283 ? 6.312 20.453 10.697 1.00 32.59 283 ILE A N 1
ATOM 2097 C CA . ILE A 1 283 ? 6.540 19.056 10.290 1.00 32.59 283 ILE A CA 1
ATOM 2098 C C . ILE A 1 283 ? 7.461 18.339 11.281 1.00 32.59 283 ILE A C 1
ATOM 2100 O O . ILE A 1 283 ? 8.652 18.639 11.376 1.00 32.59 283 ILE A O 1
ATOM 2104 N N . SER A 1 284 ? 6.904 17.391 12.038 1.00 25.61 284 SER A N 1
ATOM 2105 C CA . SER A 1 284 ? 7.659 16.490 12.912 1.00 25.61 284 SER A CA 1
ATOM 2106 C C . SER A 1 284 ? 7.816 15.136 12.222 1.00 25.61 284 SER A C 1
ATOM 2108 O O . SER A 1 284 ? 6.871 14.357 12.152 1.00 25.61 284 SER A O 1
ATOM 2110 N N . PHE A 1 285 ? 9.016 14.856 11.716 1.00 31.02 285 PHE A N 1
ATOM 2111 C CA . PHE A 1 285 ? 9.409 13.511 11.301 1.00 31.02 285 PHE A CA 1
ATOM 2112 C C . PHE A 1 285 ? 9.905 12.749 12.534 1.00 31.02 285 PHE A C 1
ATOM 2114 O O . PHE A 1 285 ? 10.884 13.152 13.165 1.00 31.02 285 PHE A O 1
ATOM 2121 N N . ALA A 1 286 ? 9.235 11.656 12.893 1.00 26.22 286 ALA A N 1
ATOM 2122 C CA . ALA A 1 286 ? 9.778 10.664 13.812 1.00 26.22 286 ALA A CA 1
ATOM 2123 C C . ALA A 1 286 ? 10.391 9.530 12.979 1.00 26.22 286 ALA A C 1
ATOM 2125 O O . ALA A 1 286 ? 9.690 8.610 12.561 1.00 26.22 286 ALA A O 1
ATOM 2126 N N . SER A 1 287 ? 11.694 9.613 12.712 1.00 28.44 287 SER A N 1
ATOM 2127 C CA . SER A 1 287 ? 12.457 8.507 12.130 1.00 28.44 287 SER A CA 1
ATOM 2128 C C . SER A 1 287 ? 12.963 7.606 13.256 1.00 28.44 287 SER A C 1
ATOM 2130 O O . SER A 1 287 ? 13.704 8.062 14.125 1.00 28.44 287 SER A O 1
ATOM 2132 N N . LEU A 1 288 ? 12.576 6.327 13.251 1.00 24.23 288 LEU A N 1
ATOM 2133 C CA . LEU A 1 288 ? 13.384 5.287 13.888 1.00 24.23 288 LEU A CA 1
ATOM 2134 C C . LEU A 1 288 ? 14.499 4.940 12.897 1.00 24.23 288 LEU A C 1
ATOM 2136 O O . LEU A 1 288 ? 14.241 4.317 11.868 1.00 24.23 288 LEU A O 1
ATOM 2140 N N . GLU A 1 289 ? 15.723 5.373 13.181 1.00 24.58 289 GLU A N 1
ATOM 2141 C CA . GLU A 1 289 ? 16.898 4.927 12.435 1.00 24.58 289 GLU A CA 1
ATOM 2142 C C . GLU A 1 289 ? 17.186 3.461 12.784 1.00 24.58 289 GLU A C 1
ATOM 2144 O O . GLU A 1 289 ? 17.531 3.124 13.916 1.00 24.58 289 GLU A O 1
ATOM 2149 N N . VAL A 1 290 ? 17.037 2.582 11.795 1.00 25.64 290 VAL A N 1
ATOM 2150 C CA . VAL A 1 290 ? 17.674 1.264 11.783 1.00 25.64 290 VAL A CA 1
ATOM 2151 C C . VAL A 1 290 ? 18.745 1.334 10.700 1.00 25.64 290 VAL A C 1
ATOM 2153 O O . VAL A 1 290 ? 18.438 1.293 9.508 1.00 25.64 290 VAL A O 1
ATOM 2156 N N . GLU A 1 291 ? 20.002 1.507 11.111 1.00 24.67 291 GLU A N 1
ATOM 2157 C CA . GLU A 1 291 ? 21.153 1.441 10.209 1.00 24.67 291 GLU A CA 1
ATOM 2158 C C . GLU A 1 291 ? 21.272 0.022 9.632 1.00 24.67 291 GLU A C 1
ATOM 2160 O O . GLU A 1 291 ? 21.589 -0.941 10.327 1.00 24.67 291 GLU A O 1
ATOM 2165 N N . GLY A 1 292 ? 20.998 -0.100 8.334 1.00 30.09 292 GLY A N 1
ATOM 2166 C CA . GLY A 1 292 ? 21.266 -1.282 7.517 1.00 30.09 292 GLY A CA 1
ATOM 2167 C C . GLY A 1 292 ? 22.079 -0.901 6.274 1.00 30.09 292 GLY A C 1
ATOM 2168 O O . GLY A 1 292 ? 22.180 0.286 5.950 1.00 30.09 292 GLY A O 1
ATOM 2169 N N . PRO A 1 293 ? 22.669 -1.871 5.550 1.00 30.22 293 PRO A N 1
ATOM 2170 C CA . PRO A 1 293 ? 23.693 -1.634 4.531 1.00 30.22 293 PRO A CA 1
ATOM 2171 C C . PRO A 1 293 ? 23.083 -1.120 3.213 1.00 30.22 293 PRO A C 1
ATOM 2173 O O . PRO A 1 293 ? 23.140 -1.772 2.179 1.00 30.22 293 PRO A O 1
ATOM 2176 N N . ARG A 1 294 ? 22.475 0.071 3.231 1.00 45.38 294 ARG A N 1
ATOM 2177 C CA . ARG A 1 294 ? 21.741 0.660 2.094 1.00 45.38 294 ARG A CA 1
ATOM 2178 C C . ARG A 1 294 ? 22.636 1.374 1.069 1.00 45.38 294 ARG A C 1
ATOM 2180 O O . ARG A 1 294 ? 22.207 1.635 -0.047 1.00 45.38 294 ARG A O 1
ATOM 2187 N N . ARG A 1 295 ? 23.906 1.657 1.394 1.00 32.22 295 ARG A N 1
ATOM 2188 C CA . ARG A 1 295 ? 24.828 2.386 0.490 1.00 32.22 295 ARG A CA 1
ATOM 2189 C C . ARG A 1 295 ? 25.356 1.569 -0.695 1.00 32.22 295 ARG A C 1
ATOM 2191 O O . ARG A 1 295 ? 25.806 2.159 -1.674 1.00 32.22 295 ARG A O 1
ATOM 2198 N N . LEU A 1 296 ? 25.316 0.238 -0.639 1.00 30.91 296 LEU A N 1
ATOM 2199 C CA . LEU A 1 296 ? 25.936 -0.602 -1.674 1.00 30.91 296 LEU A CA 1
ATOM 2200 C C . LEU A 1 296 ? 25.039 -0.794 -2.913 1.00 30.91 296 LEU A C 1
ATOM 2202 O O . LEU A 1 296 ? 25.559 -0.874 -4.021 1.00 30.91 296 LEU A O 1
ATOM 2206 N N . ALA A 1 297 ? 23.709 -0.773 -2.764 1.00 36.59 297 ALA A N 1
ATOM 2207 C CA . ALA A 1 297 ? 22.772 -1.052 -3.861 1.00 36.59 297 ALA A CA 1
ATOM 2208 C C . ALA A 1 297 ? 22.665 0.092 -4.888 1.00 36.59 297 ALA A C 1
ATOM 2210 O O . ALA A 1 297 ? 22.768 -0.153 -6.090 1.00 36.59 297 ALA A O 1
ATOM 2211 N N . ASN A 1 298 ? 22.571 1.348 -4.427 1.00 37.78 298 ASN A N 1
ATOM 2212 C CA . ASN A 1 298 ? 22.610 2.513 -5.324 1.00 37.78 298 ASN A CA 1
ATOM 2213 C C . ASN A 1 298 ? 23.937 2.586 -6.086 1.00 37.78 298 ASN A C 1
ATOM 2215 O O . ASN A 1 298 ? 23.970 3.004 -7.242 1.00 37.78 298 ASN A O 1
ATOM 2219 N N . THR A 1 299 ? 25.029 2.137 -5.464 1.00 33.00 299 THR A N 1
ATOM 2220 C CA . THR A 1 299 ? 26.344 2.086 -6.107 1.00 33.00 299 THR A CA 1
ATOM 2221 C C . THR A 1 299 ? 26.384 0.993 -7.176 1.00 33.00 299 THR A C 1
ATOM 2223 O O . THR A 1 299 ? 26.811 1.283 -8.283 1.00 33.00 299 THR A O 1
ATOM 2226 N N . ALA A 1 300 ? 25.833 -0.200 -6.919 1.00 31.42 300 ALA A N 1
ATOM 2227 C CA . ALA A 1 300 ? 25.801 -1.303 -7.885 1.00 31.42 300 ALA A CA 1
ATOM 2228 C C . ALA A 1 300 ? 24.979 -0.993 -9.155 1.00 31.42 300 ALA A C 1
ATOM 2230 O O . ALA A 1 300 ? 25.462 -1.238 -10.259 1.00 31.42 300 ALA A O 1
ATOM 2231 N N . PHE A 1 301 ? 23.791 -0.383 -9.028 1.00 41.12 301 PHE A N 1
ATOM 2232 C CA . PHE A 1 301 ? 22.994 0.051 -10.191 1.00 41.12 301 PHE A CA 1
ATOM 2233 C C . PHE A 1 301 ? 23.669 1.197 -10.963 1.00 41.12 301 PHE A C 1
ATOM 2235 O O . PHE A 1 301 ? 23.672 1.222 -12.196 1.00 41.12 301 PHE A O 1
ATOM 2242 N N . THR A 1 302 ? 24.301 2.139 -10.252 1.00 37.50 302 THR A N 1
ATOM 2243 C CA . THR A 1 302 ? 25.024 3.252 -10.891 1.00 37.50 302 THR A CA 1
ATOM 2244 C C . THR A 1 302 ? 26.334 2.789 -11.545 1.00 37.50 302 THR A C 1
ATOM 2246 O O . THR A 1 302 ? 26.721 3.322 -12.582 1.00 37.50 302 THR A O 1
ATOM 2249 N N . GLU A 1 303 ? 27.028 1.800 -10.979 1.00 31.98 303 GLU A N 1
ATOM 2250 C CA . GLU A 1 303 ? 28.252 1.215 -11.544 1.00 31.98 303 GLU A CA 1
ATOM 2251 C C . GLU A 1 303 ? 27.958 0.311 -12.742 1.00 31.98 303 GLU A C 1
ATOM 2253 O O . GLU A 1 303 ? 28.674 0.396 -13.739 1.00 31.98 303 GLU A O 1
ATOM 2258 N N . GLN A 1 304 ? 26.875 -0.474 -12.718 1.00 34.97 304 GLN A N 1
ATOM 2259 C CA . GLN A 1 304 ? 26.448 -1.245 -13.891 1.00 34.97 304 GLN A CA 1
ATOM 2260 C C . GLN A 1 304 ? 26.010 -0.342 -15.056 1.00 34.97 304 GLN A C 1
ATOM 2262 O O . GLN A 1 304 ? 26.329 -0.649 -16.207 1.00 34.97 304 GLN A O 1
ATOM 2267 N N . SER A 1 305 ? 25.368 0.805 -14.790 1.00 35.34 305 SER A N 1
ATOM 2268 C CA . SER A 1 305 ? 25.023 1.764 -15.855 1.00 35.34 305 SER A CA 1
ATOM 2269 C C . SER A 1 305 ? 26.236 2.561 -16.368 1.00 35.34 305 SER A C 1
ATOM 2271 O O . SER A 1 305 ? 26.343 2.820 -17.570 1.00 35.34 305 SER A O 1
ATOM 2273 N N . LYS A 1 306 ? 27.214 2.877 -15.503 1.00 35.06 306 LYS A N 1
ATOM 2274 C CA . LYS A 1 306 ? 28.492 3.498 -15.906 1.00 35.06 306 LYS A CA 1
ATOM 2275 C C . LYS A 1 306 ? 29.393 2.558 -16.706 1.00 35.06 306 LYS A C 1
ATOM 2277 O O . LYS A 1 306 ? 30.035 3.009 -17.649 1.00 35.06 306 LYS A O 1
ATOM 2282 N N . HIS A 1 307 ? 29.422 1.262 -16.391 1.00 36.38 307 HIS A N 1
ATOM 2283 C CA . HIS A 1 307 ? 30.189 0.293 -17.180 1.00 36.38 307 HIS A CA 1
ATOM 2284 C C . HIS A 1 307 ? 29.626 0.081 -18.594 1.00 36.38 307 HIS A C 1
ATOM 2286 O O . HIS A 1 307 ? 30.377 -0.317 -19.482 1.00 36.38 307 HIS A O 1
ATOM 2292 N N . ARG A 1 308 ? 28.342 0.389 -18.836 1.00 42.06 308 ARG A N 1
ATOM 2293 C CA . ARG A 1 308 ? 27.703 0.248 -20.158 1.00 42.06 308 ARG A CA 1
ATOM 2294 C C . ARG A 1 308 ? 27.783 1.499 -21.044 1.00 42.06 308 ARG A C 1
ATOM 2296 O O . ARG A 1 308 ? 27.651 1.365 -22.253 1.00 42.06 308 ARG A O 1
ATOM 2303 N N . THR A 1 309 ? 28.073 2.686 -20.502 1.00 41.78 309 THR A N 1
ATOM 2304 C CA . THR A 1 309 ? 28.290 3.916 -21.304 1.00 41.78 309 THR A CA 1
ATOM 2305 C C . THR A 1 309 ? 29.745 4.121 -21.755 1.00 41.78 309 THR A C 1
ATOM 2307 O O . THR A 1 309 ? 30.043 5.090 -22.446 1.00 41.78 309 THR A O 1
ATOM 2310 N N . GLY A 1 310 ? 30.651 3.198 -21.408 1.00 34.31 310 GLY A N 1
ATOM 2311 C CA . GLY A 1 310 ? 32.091 3.278 -21.688 1.00 34.31 310 GLY A CA 1
ATOM 2312 C C . GLY A 1 310 ? 32.602 2.533 -22.929 1.00 34.31 310 GLY A C 1
ATOM 2313 O O . GLY A 1 310 ? 33.810 2.354 -23.040 1.00 34.31 310 GLY A O 1
ATOM 2314 N N . TYR A 1 311 ? 31.739 2.083 -23.845 1.00 35.84 311 TYR A N 1
ATOM 2315 C CA . TYR A 1 311 ? 32.162 1.547 -25.147 1.00 35.84 311 TYR A CA 1
ATOM 2316 C C . TYR A 1 311 ? 31.336 2.184 -26.258 1.00 35.84 311 TYR A C 1
ATOM 2318 O O . TYR A 1 311 ? 30.223 1.761 -26.559 1.00 35.84 311 TYR A O 1
ATOM 2326 N N . GLY A 1 312 ? 31.892 3.236 -26.844 1.00 40.91 312 GLY A N 1
ATOM 2327 C CA . GLY A 1 312 ? 31.263 3.961 -27.935 1.00 40.91 312 GLY A CA 1
ATOM 2328 C C . GLY A 1 312 ? 31.915 5.311 -28.170 1.00 40.91 312 GLY A C 1
ATOM 2329 O O . GLY A 1 312 ? 31.222 6.314 -28.084 1.00 40.91 312 GLY A O 1
ATOM 2330 N N . HIS A 1 313 ? 33.232 5.324 -28.396 1.00 33.62 313 HIS A N 1
ATOM 2331 C CA . HIS A 1 313 ? 33.937 6.222 -29.316 1.00 33.62 313 HIS A CA 1
ATOM 2332 C C . HIS A 1 313 ? 35.370 5.732 -29.522 1.00 33.62 313 HIS A C 1
ATOM 2334 O O . HIS A 1 313 ? 36.009 5.349 -28.516 1.00 33.62 313 HIS A O 1
#

Organism: Panicum miliaceum (NCBI:txid4540)

Radius of gyration: 26.53 Å; Cα contacts (8 Å, |Δi|>4): 536; chains: 1; bounding box: 83×64×93 Å

Solvent-accessible surface area (backbone atoms only — not comparable to full-atom values): 18320 Å² total; per-residue (Å²): 135,81,85,88,79,89,81,88,78,87,80,74,72,79,70,74,80,74,69,72,78,56,57,55,71,59,51,28,53,52,41,56,73,32,55,69,53,57,29,56,55,44,29,70,72,45,73,56,40,29,50,21,38,55,50,46,63,68,64,67,59,79,71,49,91,65,75,71,66,45,75,43,72,50,92,90,44,60,93,83,28,40,27,43,32,32,76,89,76,70,47,66,52,62,79,29,51,78,42,29,65,47,79,76,32,36,31,32,38,48,69,74,26,30,40,32,38,36,23,86,71,80,69,48,71,45,74,48,39,44,56,68,32,40,93,47,32,41,84,42,62,40,101,84,71,45,75,17,37,28,36,36,81,50,95,91,52,82,55,52,72,31,54,40,66,52,34,44,80,67,38,55,67,34,41,37,51,69,42,37,71,90,55,34,64,76,10,38,38,41,35,31,22,58,59,60,26,35,48,33,34,31,38,52,81,44,73,45,46,46,71,60,66,60,35,84,86,23,50,38,60,77,82,47,39,40,71,45,68,47,64,40,80,90,77,64,32,34,38,40,32,26,80,50,63,22,32,28,40,37,36,73,84,61,100,58,56,44,35,44,80,75,43,76,55,60,66,90,92,54,74,76,85,66,60,74,71,76,62,65,92,81,66,86,83,86,77,84,85,76,94,62,89,64,73,58,58,66,47,51,60,51,48,58,54,54,67,64,72,71,75,86,129